Protein AF-0000000080410882 (afdb_homodimer)

pLDDT: mean 95.85, std 8.78, range [36.78, 98.88]

Radius of gyration: 18.45 Å; Cα contacts (8 Å, |Δi|>4): 289; chains: 2; bounding box: 38×56×40 Å

InterPro domains:
  IPR005560 Uncharacterized cysteine-rich protein YhjQ/Copper storage protein-like [PF03860] (5-107)
  IPR005560 Uncharacterized cysteine-rich protein YhjQ/Copper storage protein-like [PTHR37310] (8-108)
  IPR044543 Uncharacterized cysteine-rich protein YhjQ-like [cd08026] (5-103)

Structure (mmCIF, N/CA/C/O backbone):
data_AF-0000000080410882-model_v1
#
loop_
_entity.id
_entity.type
_entity.pdbx_description
1 polymer Ferredoxin
#
loop_
_atom_site.group_PDB
_atom_site.id
_atom_site.type_symbol
_atom_site.label_atom_id
_atom_site.label_alt_id
_atom_site.label_comp_id
_atom_site.label_asym_id
_atom_site.label_entity_id
_atom_site.label_seq_id
_atom_site.pdbx_PDB_ins_code
_atom_site.Cartn_x
_atom_site.Cartn_y
_atom_site.Cartn_z
_atom_site.occupancy
_atom_site.B_iso_or_equiv
_atom_site.auth_seq_id
_atom_site.auth_comp_id
_atom_site.auth_asym_id
_atom_site.auth_atom_id
_atom_site.pdbx_PDB_model_num
ATOM 1 N N . MET A 1 1 ? -15.07 -18.375 -1.276 1 37.44 1 MET A N 1
ATOM 2 C CA . MET A 1 1 ? -16.078 -17.484 -0.709 1 37.44 1 MET A CA 1
ATOM 3 C C . MET A 1 1 ? -15.594 -16.047 -0.692 1 37.44 1 MET A C 1
ATOM 5 O O . MET A 1 1 ? -14.422 -15.781 -0.419 1 37.44 1 MET A O 1
ATOM 9 N N . HIS A 1 2 ? -16.078 -14.992 -1.508 1 51.16 2 HIS A N 1
ATOM 10 C CA . HIS A 1 2 ? -15.93 -13.57 -1.805 1 51.16 2 HIS A CA 1
ATOM 11 C C . HIS A 1 2 ? -15.883 -12.742 -0.526 1 51.16 2 HIS A C 1
ATOM 13 O O . HIS A 1 2 ? -16.844 -12.727 0.241 1 51.16 2 HIS A O 1
ATOM 19 N N . ARG A 1 3 ? -14.883 -13.008 0.275 1 58.03 3 ARG A N 1
ATOM 20 C CA . ARG A 1 3 ? -14.922 -12.297 1.547 1 58.03 3 ARG A CA 1
ATOM 21 C C . ARG A 1 3 ? -15.586 -10.93 1.388 1 58.03 3 ARG A C 1
ATOM 23 O O . ARG A 1 3 ? -15.305 -10.211 0.431 1 58.03 3 ARG A O 1
ATOM 30 N N . ILE A 1 4 ? -16.891 -10.891 1.703 1 71.19 4 ILE A N 1
ATOM 31 C CA . ILE A 1 4 ? -17.75 -9.727 1.526 1 71.19 4 ILE A CA 1
ATOM 32 C C . ILE A 1 4 ? -17.219 -8.562 2.355 1 71.19 4 ILE A C 1
ATOM 34 O O . ILE A 1 4 ? -17.25 -8.602 3.588 1 71.19 4 ILE A O 1
ATOM 38 N N . TYR A 1 5 ? -16.359 -7.816 1.783 1 87.19 5 TYR A N 1
ATOM 39 C CA . TYR A 1 5 ? -15.773 -6.652 2.432 1 87.19 5 TYR A CA 1
ATOM 40 C C . TYR A 1 5 ? -16.688 -5.438 2.295 1 87.19 5 TYR A C 1
ATOM 42 O O . TYR A 1 5 ? -16.203 -4.301 2.219 1 87.19 5 TYR A O 1
ATOM 50 N N . ALA A 1 6 ? -17.922 -5.707 2.264 1 89.81 6 ALA A N 1
ATOM 51 C CA . ALA A 1 6 ? -18.797 -4.582 1.93 1 89.81 6 ALA A CA 1
ATOM 52 C C . ALA A 1 6 ? -18.656 -3.463 2.959 1 89.81 6 ALA A C 1
ATOM 54 O O . ALA A 1 6 ? -18.469 -2.299 2.6 1 89.81 6 ALA A O 1
ATOM 55 N N . ASN A 1 7 ? -18.75 -3.775 4.223 1 93.88 7 ASN A N 1
ATOM 56 C CA . ASN A 1 7 ? -18.641 -2.77 5.273 1 93.88 7 ASN A CA 1
ATOM 57 C C . ASN A 1 7 ? -17.234 -2.16 5.328 1 93.88 7 ASN A C 1
ATOM 59 O O . ASN A 1 7 ? -17.094 -0.954 5.535 1 93.88 7 ASN A O 1
ATOM 63 N N . GLU A 1 8 ? -16.266 -3.004 5.18 1 96.38 8 GLU A N 1
ATOM 64 C CA . GLU A 1 8 ? -14.891 -2.525 5.191 1 96.38 8 GLU A CA 1
ATOM 65 C C . GLU A 1 8 ? -14.617 -1.582 4.023 1 96.38 8 GLU A C 1
ATOM 67 O O . GLU A 1 8 ? -13.977 -0.545 4.191 1 96.38 8 GLU A O 1
ATOM 72 N N . LEU A 1 9 ? -15.18 -1.98 2.871 1 97.25 9 LEU A N 1
ATOM 73 C CA . LEU A 1 9 ? -14.984 -1.152 1.685 1 97.25 9 LEU A CA 1
ATOM 74 C C . LEU A 1 9 ? -15.672 0.2 1.851 1 97.25 9 LEU A C 1
ATOM 76 O O . LEU A 1 9 ? -15.141 1.227 1.417 1 97.25 9 LEU A O 1
ATOM 80 N N . GLU A 1 10 ? -16.781 0.239 2.432 1 97.19 10 GLU A N 1
ATOM 81 C CA . GLU A 1 10 ? -17.469 1.497 2.695 1 97.19 10 GLU A CA 1
ATOM 82 C C . GLU A 1 10 ? -16.672 2.377 3.652 1 97.19 10 GLU A C 1
ATOM 84 O O . GLU A 1 10 ? -16.562 3.588 3.447 1 97.19 10 GLU A O 1
ATOM 89 N N . THR A 1 11 ? -16.141 1.774 4.676 1 98.25 11 THR A N 1
ATOM 90 C CA . THR A 1 11 ? -15.312 2.504 5.637 1 98.25 11 THR A CA 1
ATOM 91 C C . THR A 1 11 ? -14.086 3.104 4.961 1 98.25 11 THR A C 1
ATOM 93 O O . THR A 1 11 ? -13.734 4.262 5.207 1 98.25 11 THR A O 1
ATOM 96 N N . LEU A 1 12 ? -13.484 2.307 4.113 1 98.5 12 LEU A N 1
ATOM 97 C CA . LEU A 1 12 ? -12.328 2.789 3.371 1 98.5 12 LEU A CA 1
ATOM 98 C C . LEU A 1 12 ? -12.719 3.934 2.439 1 98.5 12 LEU A C 1
ATOM 100 O O . LEU A 1 12 ? -11.992 4.93 2.34 1 98.5 12 LEU A O 1
ATOM 104 N N . ARG A 1 13 ? -13.805 3.797 1.813 1 98 13 ARG A N 1
ATOM 105 C CA . ARG A 1 13 ? -14.273 4.844 0.913 1 98 13 ARG A CA 1
ATOM 106 C C . ARG A 1 13 ? -14.539 6.141 1.671 1 98 13 ARG A C 1
ATOM 108 O O . ARG A 1 13 ? -14.156 7.219 1.217 1 98 13 ARG A O 1
ATOM 115 N N . ASP A 1 14 ? -15.164 6.02 2.742 1 98.5 14 ASP A N 1
ATOM 116 C CA . ASP A 1 14 ? -15.422 7.184 3.582 1 98.5 14 ASP A CA 1
ATOM 117 C C . ASP A 1 14 ? -14.117 7.852 4.008 1 98.5 14 ASP A C 1
ATOM 119 O O . ASP A 1 14 ? -14.016 9.086 4.012 1 98.5 14 ASP A O 1
ATOM 123 N N . CYS A 1 15 ? -13.188 7.09 4.359 1 98.75 15 CYS A N 1
ATOM 124 C CA . CYS A 1 15 ? -11.898 7.617 4.797 1 98.75 15 CYS A CA 1
ATOM 125 C C . CYS A 1 15 ? -11.195 8.336 3.658 1 98.75 15 CYS A C 1
ATOM 127 O O . CYS A 1 15 ? -10.664 9.438 3.848 1 98.75 15 CYS A O 1
ATOM 129 N N . VAL A 1 16 ? -11.203 7.758 2.479 1 98.88 16 VAL A N 1
ATOM 130 C CA . VAL A 1 16 ? -10.602 8.391 1.311 1 98.88 16 VAL A CA 1
ATOM 131 C C . VAL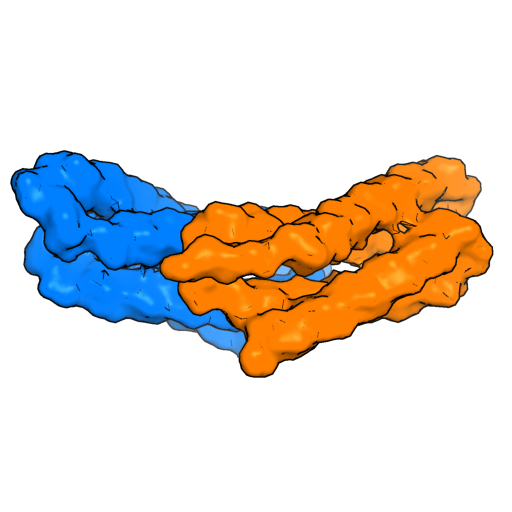 A 1 16 ? -11.273 9.734 1.046 1 98.88 16 VAL A C 1
ATOM 133 O O . VAL A 1 16 ? -10.594 10.758 0.9 1 98.88 16 VAL A O 1
ATOM 136 N N . GLU A 1 17 ? -12.562 9.727 1.038 1 98.75 17 GLU A N 1
ATOM 137 C CA . GLU A 1 17 ? -13.328 10.938 0.732 1 98.75 17 GLU A CA 1
ATOM 138 C C . GLU A 1 17 ? -13.086 12.023 1.777 1 98.75 17 GLU A C 1
ATOM 140 O O . GLU A 1 17 ? -12.875 13.188 1.434 1 98.75 17 GLU A O 1
ATOM 145 N N . THR A 1 18 ? -13.102 11.602 3.004 1 98.88 18 THR A N 1
ATOM 146 C CA . THR A 1 18 ? -12.945 12.555 4.094 1 98.88 18 THR A CA 1
ATOM 147 C C . THR A 1 18 ? -11.531 13.125 4.117 1 98.88 18 THR A C 1
ATOM 149 O O . THR A 1 18 ? -11.344 14.328 4.332 1 98.88 18 THR A O 1
ATOM 152 N N . CYS A 1 19 ? -10.555 12.328 3.916 1 98.88 19 CYS A N 1
ATOM 153 C CA . CYS A 1 19 ? -9.18 12.805 3.852 1 98.88 19 CYS A CA 1
ATOM 154 C C . CYS A 1 19 ? -8.992 13.773 2.688 1 98.88 19 CYS A C 1
ATOM 156 O O . CYS A 1 19 ? -8.328 14.797 2.83 1 98.88 19 CYS A O 1
ATOM 158 N N . ASN A 1 20 ? -9.547 13.445 1.586 1 98.75 20 ASN A N 1
ATOM 159 C CA . ASN A 1 20 ? -9.445 14.336 0.437 1 98.75 20 ASN A CA 1
ATOM 160 C C . ASN A 1 20 ? -10.133 15.672 0.699 1 98.75 20 ASN A C 1
ATOM 162 O O . ASN A 1 20 ? -9.617 16.734 0.33 1 98.75 20 ASN A O 1
ATOM 166 N N . TYR A 1 21 ? -11.266 15.586 1.275 1 98.75 21 TYR A N 1
ATOM 167 C CA . TYR A 1 21 ? -11.969 16.812 1.621 1 98.75 21 TYR A CA 1
ATOM 168 C C . TYR A 1 21 ? -11.156 17.656 2.6 1 98.75 21 TYR A C 1
ATOM 170 O O . TYR A 1 21 ? -11.031 18.859 2.434 1 98.75 21 TYR A O 1
ATOM 178 N N . CYS A 1 22 ? -10.625 17.031 3.588 1 98.75 22 CYS A N 1
ATOM 179 C CA . CYS A 1 22 ? -9.812 17.734 4.582 1 98.75 22 CYS A CA 1
ATOM 180 C C . CYS A 1 22 ? -8.586 18.359 3.938 1 98.75 22 CYS A C 1
ATOM 182 O O . CYS A 1 22 ? -8.266 19.516 4.203 1 98.75 22 CYS A O 1
ATOM 184 N N . LEU A 1 23 ? -7.957 17.578 3.092 1 98.69 23 LEU A N 1
ATOM 185 C CA . LEU A 1 23 ? -6.797 18.078 2.357 1 98.69 23 LEU A CA 1
ATOM 186 C C . LEU A 1 23 ? -7.137 19.359 1.604 1 98.69 23 LEU A C 1
ATOM 188 O O . LEU A 1 23 ? -6.488 20.391 1.804 1 98.69 23 LEU A O 1
ATOM 192 N N . GLU A 1 24 ? -8.148 19.312 0.891 1 98.5 24 GLU A N 1
ATOM 193 C CA . GLU A 1 24 ? -8.539 20.453 0.076 1 98.5 24 GLU A CA 1
ATOM 194 C C . GLU A 1 24 ? -8.945 21.641 0.948 1 98.5 24 GLU A C 1
ATOM 196 O O . GLU A 1 24 ? -8.594 22.781 0.655 1 98.5 24 GLU A O 1
ATOM 201 N N . SER A 1 25 ? -9.695 21.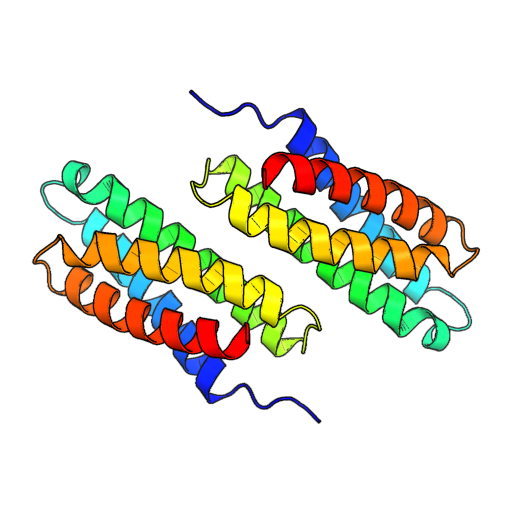344 1.962 1 98.56 25 SER A N 1
ATOM 202 C CA . SER A 1 25 ? -10.125 22.391 2.883 1 98.56 25 SER A CA 1
ATOM 203 C C . SER A 1 25 ? -8.93 23.078 3.539 1 98.56 25 SER A C 1
ATOM 205 O O . SER A 1 25 ? -8.922 24.297 3.725 1 98.56 25 SER A O 1
ATOM 207 N N . CYS A 1 26 ? -7.938 22.281 3.936 1 98.06 26 CYS A N 1
ATOM 208 C CA . CYS A 1 26 ? -6.727 22.844 4.531 1 98.06 26 CYS A CA 1
ATOM 209 C C . CYS A 1 26 ? -6.016 23.766 3.555 1 98.06 26 CYS A C 1
ATOM 211 O O . CYS A 1 26 ? -5.449 24.781 3.961 1 98.06 26 CYS A O 1
ATOM 213 N N . LEU A 1 27 ? -6.055 23.453 2.271 1 97.38 27 LEU A N 1
ATOM 214 C CA . LEU A 1 27 ? -5.414 24.266 1.247 1 97.38 27 LEU A CA 1
ATOM 215 C C . LEU A 1 27 ? -6.109 25.625 1.12 1 97.38 27 LEU A C 1
ATOM 217 O O . LEU A 1 27 ? -5.527 26.578 0.601 1 97.38 27 LEU A O 1
ATOM 221 N N . GLU A 1 28 ? -7.301 25.75 1.598 1 96.88 28 GLU A N 1
ATOM 222 C CA . GLU A 1 28 ? -8.094 26.969 1.475 1 96.88 28 GLU A CA 1
ATOM 223 C C . GLU A 1 28 ? -8.016 27.797 2.748 1 96.88 28 GLU A C 1
ATOM 225 O O . GLU A 1 28 ? -8.562 28.906 2.805 1 96.88 28 GLU A O 1
ATOM 230 N N . GLU A 1 29 ? -7.375 27.266 3.758 1 95.69 29 GLU A N 1
ATOM 231 C CA . GLU A 1 29 ? -7.262 27.984 5.02 1 95.69 29 GLU A CA 1
ATOM 232 C C . GLU A 1 29 ? -6.332 29.188 4.879 1 95.69 29 GLU A C 1
ATOM 234 O O . GLU A 1 29 ? -5.473 29.219 4 1 95.69 29 GLU A O 1
ATOM 239 N N . HIS A 1 30 ? -6.453 30.188 5.758 1 94.44 30 HIS A N 1
ATOM 240 C CA . HIS A 1 30 ? -5.668 31.406 5.719 1 94.44 30 HIS A CA 1
ATOM 241 C C . HIS A 1 30 ? -4.191 31.125 5.953 1 94.44 30 HIS A C 1
ATOM 243 O O . HIS A 1 30 ? -3.332 31.656 5.242 1 94.44 30 HIS A O 1
ATOM 249 N N . ASP A 1 31 ? -3.93 30.344 6.949 1 94.38 31 ASP A N 1
ATOM 250 C CA . ASP A 1 31 ? -2.549 29.969 7.242 1 94.38 31 ASP A CA 1
ATOM 251 C C . ASP A 1 31 ? -2.25 28.547 6.801 1 94.38 31 ASP A C 1
ATOM 253 O O . ASP A 1 31 ? -2.195 27.625 7.629 1 94.38 31 ASP A O 1
ATOM 257 N N . VAL A 1 32 ? -2.053 28.422 5.543 1 95.56 32 VAL A N 1
ATOM 258 C CA . VAL A 1 32 ? -1.824 27.109 4.945 1 95.56 32 VAL A CA 1
ATOM 259 C C . VAL A 1 32 ? -0.536 26.516 5.5 1 95.56 32 VAL A C 1
ATOM 261 O O . VAL A 1 32 ? -0.428 25.297 5.652 1 95.56 32 VAL A O 1
ATOM 264 N N . LYS A 1 33 ? 0.416 27.281 5.816 1 96.31 33 LYS A N 1
ATOM 265 C CA . LYS A 1 33 ? 1.7 26.797 6.316 1 96.31 33 LYS A CA 1
ATOM 266 C C . LYS A 1 33 ? 1.521 25.969 7.582 1 96.31 33 LYS A C 1
ATOM 268 O O . LYS A 1 33 ? 2.236 24.984 7.793 1 96.31 33 LYS A O 1
ATOM 273 N N . MET A 1 34 ? 0.582 26.312 8.391 1 95.56 34 MET A N 1
ATOM 274 C CA . MET A 1 34 ? 0.318 25.609 9.648 1 95.56 34 MET A CA 1
ATOM 275 C C . MET A 1 34 ? -0.332 24.25 9.383 1 95.56 34 MET A C 1
ATOM 277 O O . MET A 1 34 ? -0.39 23.406 10.273 1 95.56 34 MET A O 1
ATOM 281 N N . MET A 1 35 ? -0.819 24.125 8.078 1 96.94 35 MET A N 1
ATOM 282 C CA . MET A 1 35 ? -1.588 22.922 7.762 1 96.94 35 MET A CA 1
ATOM 283 C C . MET A 1 35 ? -0.75 21.938 6.953 1 96.94 35 MET A C 1
ATOM 285 O O . MET A 1 35 ? -1.24 20.875 6.555 1 96.94 35 MET A O 1
ATOM 289 N N . VAL A 1 36 ? 0.433 22.125 6.734 1 97.19 36 VAL A N 1
ATOM 290 C CA . VAL A 1 36 ? 1.273 21.375 5.812 1 97.19 36 VAL A CA 1
ATOM 291 C C . VAL A 1 36 ? 1.319 19.906 6.238 1 97.19 36 VAL A C 1
ATOM 293 O O . VAL A 1 36 ? 1.146 19 5.414 1 97.19 36 VAL A O 1
ATOM 296 N N . ASP A 1 37 ? 1.521 19.625 7.5 1 97.56 37 ASP A N 1
ATOM 297 C CA . ASP A 1 37 ? 1.593 18.25 7.965 1 97.56 37 ASP A CA 1
ATOM 298 C C . ASP A 1 37 ? 0.247 17.547 7.809 1 97.56 37 ASP A C 1
ATOM 300 O O . ASP A 1 37 ? 0.193 16.359 7.453 1 97.56 37 ASP A O 1
ATOM 304 N N . CYS A 1 38 ? -0.773 18.297 8.125 1 98.19 38 CYS A N 1
ATOM 305 C CA . CYS A 1 38 ? -2.113 17.75 7.941 1 98.19 38 CYS A CA 1
ATOM 306 C C . CYS A 1 38 ? -2.363 17.391 6.48 1 98.19 38 CYS A C 1
ATOM 308 O O . CYS A 1 38 ? -2.848 16.297 6.18 1 98.19 38 CYS A O 1
ATOM 310 N N . ILE A 1 39 ? -2.041 18.234 5.574 1 98.12 39 ILE A N 1
ATOM 311 C CA . ILE A 1 39 ? -2.215 18.031 4.141 1 98.12 39 ILE A CA 1
ATOM 312 C C . ILE A 1 39 ? -1.427 16.812 3.688 1 98.12 39 ILE A C 1
ATOM 314 O O . ILE A 1 39 ? -1.954 15.953 2.973 1 98.12 39 ILE A O 1
ATOM 318 N N . ARG A 1 40 ? -0.178 16.703 4.109 1 97.81 40 ARG A N 1
ATOM 319 C CA . ARG A 1 40 ? 0.669 15.57 3.756 1 97.81 40 ARG A CA 1
ATOM 320 C C . ARG A 1 40 ? 0.061 14.258 4.238 1 97.81 40 ARG A C 1
ATOM 322 O O . ARG A 1 40 ? 0.005 13.281 3.492 1 97.81 40 ARG A O 1
ATOM 329 N N . LEU A 1 41 ? -0.383 14.242 5.453 1 98.62 41 LEU A N 1
ATOM 330 C CA . LEU A 1 41 ? -0.91 13.016 6.043 1 98.62 41 LEU A CA 1
ATOM 331 C C . LEU A 1 41 ? -2.25 12.648 5.414 1 98.62 41 LEU A C 1
ATOM 333 O O . LEU A 1 41 ? -2.551 11.461 5.238 1 98.62 41 LEU A O 1
ATOM 337 N N . ASP A 1 42 ? -3.072 13.633 5.09 1 98.81 42 ASP A N 1
ATOM 338 C CA . ASP A 1 42 ? -4.316 13.359 4.375 1 98.81 42 ASP A CA 1
ATOM 339 C C . ASP A 1 42 ? -4.047 12.656 3.047 1 98.81 42 ASP A C 1
ATOM 341 O O . ASP A 1 42 ? -4.75 11.711 2.684 1 98.81 42 ASP A O 1
ATOM 345 N N . ARG A 1 43 ? -3.066 13.133 2.383 1 98.44 43 ARG A N 1
ATOM 346 C CA . ARG A 1 43 ? -2.705 12.539 1.098 1 98.44 43 ARG A CA 1
ATOM 347 C C . ARG A 1 43 ? -2.266 11.086 1.27 1 98.44 43 ARG A C 1
ATOM 349 O O . ARG A 1 43 ? -2.707 10.211 0.526 1 98.44 43 ARG A O 1
ATOM 356 N N . GLU A 1 44 ? -1.363 10.867 2.203 1 98.62 44 GLU A N 1
ATOM 357 C CA . GLU A 1 44 ? -0.878 9.516 2.461 1 98.62 44 GLU A CA 1
ATOM 358 C C . GLU A 1 44 ? -2.021 8.586 2.855 1 98.62 44 GLU A C 1
ATOM 360 O O . GLU A 1 44 ? -2.084 7.441 2.396 1 98.62 44 GLU A O 1
ATOM 365 N N . CYS A 1 45 ? -2.854 9.07 3.682 1 98.81 45 CYS A N 1
ATOM 366 C CA . CYS A 1 45 ? -3.949 8.25 4.195 1 98.81 45 CYS A CA 1
ATOM 367 C C . CYS A 1 45 ? -4.93 7.895 3.084 1 98.81 45 CYS A C 1
ATOM 369 O O . CYS A 1 45 ? -5.316 6.734 2.941 1 98.81 45 CYS A O 1
ATOM 371 N N . ALA A 1 46 ? -5.305 8.891 2.285 1 98.81 46 ALA A N 1
ATOM 372 C CA . ALA A 1 46 ? -6.195 8.617 1.159 1 98.81 46 ALA A CA 1
ATOM 373 C C . ALA A 1 46 ? -5.582 7.59 0.214 1 98.81 46 ALA A C 1
ATOM 375 O O . ALA A 1 46 ? -6.273 6.68 -0.254 1 98.81 46 ALA A O 1
ATOM 376 N N . ALA A 1 47 ? -4.289 7.734 -0.041 1 98.56 47 ALA A N 1
ATOM 377 C CA . ALA A 1 47 ? -3.602 6.852 -0.981 1 98.56 47 ALA A CA 1
ATOM 378 C C . ALA A 1 47 ? -3.586 5.414 -0.473 1 98.56 47 ALA A C 1
ATOM 380 O O . ALA A 1 47 ? -3.939 4.484 -1.204 1 98.56 47 ALA A O 1
ATOM 381 N N . ILE A 1 48 ? -3.221 5.172 0.769 1 98.81 48 ILE A N 1
ATOM 382 C CA . ILE A 1 48 ? -3.096 3.811 1.276 1 98.81 48 ILE A CA 1
ATOM 383 C C . ILE A 1 48 ? -4.48 3.193 1.443 1 98.81 48 ILE A C 1
ATOM 385 O O . ILE A 1 48 ? -4.664 1.992 1.226 1 98.81 48 ILE A O 1
ATOM 389 N N . CYS A 1 49 ? -5.465 3.951 1.851 1 98.81 49 CYS A N 1
ATOM 390 C CA . CYS A 1 49 ? -6.824 3.438 1.958 1 98.81 49 CYS A CA 1
ATOM 391 C C . CYS A 1 49 ? -7.355 3.008 0.595 1 98.81 49 CYS A C 1
ATOM 393 O O . CYS A 1 49 ? -7.996 1.962 0.474 1 98.81 49 CYS A O 1
ATOM 395 N N . SER A 1 50 ? -7.109 3.816 -0.404 1 98.75 50 SER A N 1
ATOM 396 C CA . SER A 1 50 ? -7.516 3.455 -1.759 1 98.75 50 SER A CA 1
ATOM 397 C C . SER A 1 50 ? -6.82 2.18 -2.223 1 98.75 50 SER A C 1
ATOM 399 O O . SER A 1 50 ? -7.445 1.31 -2.828 1 98.75 50 SER A O 1
ATOM 401 N N . PHE A 1 51 ? -5.586 2.088 -1.949 1 98.56 51 PHE A N 1
ATOM 402 C CA . PHE A 1 51 ? -4.812 0.92 -2.352 1 98.56 51 PHE A CA 1
ATOM 403 C C . PHE A 1 51 ? -5.332 -0.336 -1.664 1 98.56 51 PHE A C 1
ATOM 405 O O . PHE A 1 51 ? -5.492 -1.379 -2.303 1 98.56 51 PHE A O 1
ATOM 412 N N . LEU A 1 52 ? -5.609 -0.269 -0.408 1 98.38 52 LEU A N 1
ATOM 413 C CA . LEU A 1 52 ? -6.148 -1.397 0.342 1 98.38 52 LEU A CA 1
ATOM 414 C C . LEU A 1 52 ? -7.516 -1.809 -0.203 1 98.38 52 LEU A C 1
ATOM 416 O O . LEU A 1 52 ? -7.789 -3 -0.361 1 98.38 52 LEU A O 1
ATOM 420 N N . ALA A 1 53 ? -8.344 -0.854 -0.477 1 98.06 53 ALA A N 1
ATOM 421 C CA . ALA A 1 53 ? -9.656 -1.141 -1.047 1 98.06 53 ALA A CA 1
ATOM 422 C C . ALA A 1 53 ? -9.531 -1.929 -2.348 1 98.06 53 ALA A C 1
ATOM 424 O O . ALA A 1 53 ? -10.258 -2.906 -2.561 1 98.06 53 ALA A O 1
ATOM 425 N N . GLU A 1 54 ? -8.617 -1.493 -3.184 1 96.94 54 GLU A N 1
ATOM 426 C CA . GLU A 1 54 ? -8.398 -2.201 -4.441 1 96.94 54 GLU A CA 1
ATOM 427 C C . GLU A 1 54 ? -7.961 -3.643 -4.191 1 96.94 54 GLU A C 1
ATOM 429 O O . GLU A 1 54 ? -8.445 -4.566 -4.848 1 96.94 54 GLU A O 1
ATOM 434 N N . ALA A 1 55 ? -7.039 -3.785 -3.312 1 97.12 55 ALA A N 1
ATOM 435 C CA . ALA A 1 55 ? -6.574 -5.129 -2.979 1 97.12 55 ALA A CA 1
ATOM 436 C C . ALA A 1 55 ? -7.73 -6.004 -2.502 1 97.12 55 ALA A C 1
ATOM 438 O O . ALA A 1 55 ? -7.805 -7.188 -2.846 1 97.12 55 ALA A O 1
ATOM 439 N N . MET A 1 56 ? -8.617 -5.465 -1.738 1 95.81 56 MET A N 1
ATOM 440 C CA . MET A 1 56 ? -9.766 -6.203 -1.207 1 95.81 56 MET A CA 1
ATOM 441 C C . MET A 1 56 ? -10.703 -6.629 -2.328 1 95.81 56 MET A C 1
ATOM 443 O O . MET A 1 56 ? -11.242 -7.734 -2.305 1 95.81 56 MET A O 1
ATOM 447 N N . THR A 1 57 ? -10.883 -5.758 -3.279 1 94.81 57 THR A N 1
ATOM 448 C CA . THR A 1 57 ? -11.789 -6.07 -4.383 1 94.81 57 THR A CA 1
ATOM 449 C C . THR A 1 57 ? -11.227 -7.211 -5.23 1 94.81 57 THR A C 1
ATOM 451 O O . THR A 1 57 ? -11.984 -7.926 -5.895 1 94.81 57 THR A O 1
ATOM 454 N N . ARG A 1 58 ? -9.922 -7.395 -5.168 1 91.94 58 ARG A N 1
ATOM 455 C CA . ARG A 1 58 ? -9.281 -8.477 -5.906 1 91.94 58 ARG A CA 1
ATOM 456 C C . ARG A 1 58 ? -9.117 -9.711 -5.031 1 91.94 58 ARG A C 1
ATOM 458 O O . ARG A 1 58 ? -8.484 -10.688 -5.441 1 91.94 58 ARG A O 1
ATOM 465 N N . ASP A 1 59 ? -9.602 -9.562 -3.818 1 92.75 59 ASP A N 1
ATOM 466 C CA . ASP A 1 59 ? -9.461 -10.641 -2.848 1 92.75 59 ASP A CA 1
ATOM 467 C C . ASP A 1 59 ? -7.992 -11.016 -2.652 1 92.75 59 ASP A C 1
ATOM 469 O O . ASP A 1 59 ? -7.637 -12.195 -2.693 1 92.75 59 ASP A O 1
ATOM 473 N N . SER A 1 60 ? -7.23 -10.055 -2.555 1 95.62 60 SER A N 1
ATOM 474 C CA . SER A 1 60 ? -5.793 -10.25 -2.375 1 95.62 60 SER A CA 1
ATOM 475 C C . SER A 1 60 ? -5.504 -11.078 -1.128 1 95.62 60 SER A C 1
ATOM 477 O O . SER A 1 60 ? -6.141 -10.891 -0.089 1 95.62 60 SER A O 1
ATOM 479 N N . ALA A 1 61 ? -4.457 -11.914 -1.198 1 94.94 61 ALA A N 1
ATOM 480 C CA . ALA A 1 61 ? -4.012 -12.703 -0.05 1 94.94 61 ALA A CA 1
ATOM 481 C C . ALA A 1 61 ? -3.244 -11.828 0.943 1 94.94 61 ALA A C 1
ATOM 483 O O . ALA A 1 61 ? -2.943 -12.266 2.057 1 94.94 61 ALA A O 1
ATOM 484 N N . PHE A 1 62 ? -3.006 -10.594 0.594 1 97.25 62 PHE A N 1
ATOM 485 C CA . PHE A 1 62 ? -2.105 -9.766 1.39 1 97.25 62 PHE A CA 1
ATOM 486 C C . PHE A 1 62 ? -2.869 -8.633 2.066 1 97.25 62 PHE A C 1
ATOM 488 O O . PHE A 1 62 ? -2.273 -7.641 2.482 1 97.25 62 PHE A O 1
ATOM 495 N N . VAL A 1 63 ? -4.188 -8.758 2.111 1 97 63 VAL A N 1
ATOM 496 C CA . VAL A 1 63 ? -5.023 -7.762 2.771 1 97 63 VAL A CA 1
ATOM 497 C C . VAL A 1 63 ? -4.531 -7.531 4.199 1 97 63 VAL A C 1
ATOM 499 O O . VAL A 1 63 ? -4.387 -6.391 4.637 1 97 63 VAL A O 1
ATOM 502 N N . PRO A 1 64 ? -4.102 -8.508 4.957 1 97.56 64 PRO A N 1
ATOM 503 C CA . PRO A 1 64 ? -3.65 -8.25 6.324 1 97.56 64 PRO A CA 1
ATOM 504 C C . PRO A 1 64 ? -2.389 -7.387 6.379 1 97.56 64 PRO A C 1
ATOM 506 O O . PRO A 1 64 ? -2.295 -6.473 7.199 1 97.56 64 PRO A O 1
ATOM 509 N N . GLU A 1 65 ? -1.45 -7.688 5.531 1 97.56 65 GLU A N 1
ATOM 510 C CA . GLU A 1 65 ? -0.211 -6.914 5.488 1 97.56 65 GLU A CA 1
ATOM 511 C C . GLU A 1 65 ? -0.479 -5.461 5.113 1 97.56 65 GLU A C 1
ATOM 513 O O . GLU A 1 65 ? 0.081 -4.547 5.723 1 97.56 65 GLU A O 1
ATOM 518 N N . LEU A 1 66 ? -1.32 -5.34 4.148 1 98.44 66 LEU A N 1
ATOM 519 C CA . LEU A 1 66 ? -1.664 -3.994 3.703 1 98.44 66 LEU A CA 1
ATOM 520 C C . LEU A 1 66 ? -2.471 -3.258 4.766 1 98.44 66 LEU A C 1
ATOM 522 O O . LEU A 1 66 ? -2.295 -2.053 4.961 1 98.44 66 LEU A O 1
ATOM 526 N N . ALA A 1 67 ? -3.369 -3.99 5.418 1 98.5 67 ALA A N 1
ATOM 527 C CA . ALA A 1 67 ? -4.188 -3.402 6.473 1 98.5 67 ALA A CA 1
ATOM 528 C C . ALA A 1 67 ? -3.324 -2.934 7.641 1 98.5 67 ALA A C 1
ATOM 530 O O . ALA A 1 67 ? -3.623 -1.919 8.273 1 98.5 6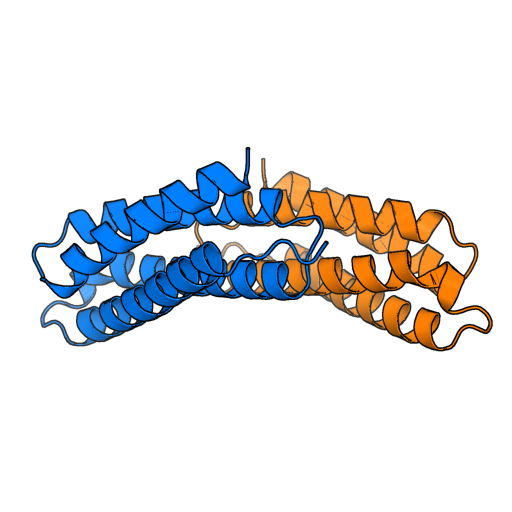7 ALA A O 1
ATOM 531 N N . ARG A 1 68 ? -2.287 -3.609 7.863 1 98.56 68 ARG A N 1
ATOM 532 C CA . ARG A 1 68 ? -1.369 -3.199 8.922 1 98.56 68 ARG A CA 1
ATOM 533 C C . ARG A 1 68 ? -0.728 -1.854 8.594 1 98.56 68 ARG A C 1
ATOM 535 O O . ARG A 1 68 ? -0.663 -0.968 9.453 1 98.56 68 ARG A O 1
ATOM 542 N N . ALA A 1 69 ? -0.233 -1.755 7.434 1 98.44 69 ALA A N 1
ATOM 543 C CA . ALA A 1 69 ? 0.341 -0.482 7.004 1 98.44 69 ALA A CA 1
ATOM 544 C C . ALA A 1 69 ? -0.71 0.625 7.012 1 98.44 69 ALA A C 1
ATOM 546 O O . ALA A 1 69 ? -0.434 1.748 7.438 1 98.44 69 ALA A O 1
ATOM 547 N N . CYS A 1 70 ? -1.887 0.297 6.57 1 98.69 70 CYS A N 1
ATOM 548 C CA . CYS A 1 70 ? -2.98 1.259 6.5 1 98.69 70 CYS A CA 1
ATOM 549 C C . CYS A 1 70 ? -3.354 1.766 7.887 1 98.69 70 CYS A C 1
ATOM 551 O O . CYS A 1 70 ? -3.6 2.959 8.07 1 98.69 70 CYS A O 1
ATOM 553 N N . ALA A 1 71 ? -3.389 0.88 8.852 1 98.81 71 ALA A N 1
ATOM 554 C CA . ALA A 1 71 ? -3.717 1.262 10.219 1 98.81 71 ALA A CA 1
ATOM 555 C C . ALA A 1 71 ? -2.734 2.301 10.75 1 98.81 71 ALA A C 1
ATOM 557 O O . ALA A 1 71 ? -3.141 3.287 11.375 1 98.81 71 ALA A O 1
ATOM 558 N N . VAL A 1 72 ? -1.507 2.109 10.477 1 98.81 72 VAL A N 1
ATOM 559 C CA . VAL A 1 72 ? -0.47 3.018 10.953 1 98.81 72 VAL A CA 1
ATOM 560 C C . VAL A 1 72 ? -0.689 4.41 10.359 1 98.81 72 VAL A C 1
ATOM 562 O O . VAL A 1 72 ? -0.632 5.41 11.078 1 98.81 72 VAL A O 1
ATOM 565 N N . VAL A 1 73 ? -0.956 4.441 9.109 1 98.81 73 VAL A N 1
ATOM 566 C CA . VAL A 1 73 ? -1.124 5.719 8.422 1 98.81 73 VAL A CA 1
ATOM 567 C C . VAL A 1 73 ? -2.381 6.418 8.93 1 98.81 73 VAL A C 1
ATOM 569 O O . VAL A 1 73 ? -2.369 7.629 9.18 1 98.81 73 VAL A O 1
ATOM 572 N N . CYS A 1 74 ? -3.445 5.648 9.07 1 98.88 74 CYS A N 1
ATOM 573 C CA . CYS A 1 74 ? -4.699 6.211 9.555 1 98.88 74 CYS A CA 1
ATOM 574 C C . CYS A 1 74 ? -4.531 6.801 10.945 1 98.88 74 CYS A C 1
ATOM 576 O O . CYS A 1 74 ? -5.066 7.871 11.242 1 98.88 74 CYS A O 1
ATOM 578 N N . LYS A 1 75 ? -3.842 6.133 11.773 1 98.88 75 LYS A N 1
ATOM 579 C CA . LYS A 1 75 ? -3.609 6.625 13.125 1 98.88 75 LYS A CA 1
ATOM 580 C C . LYS A 1 75 ? -2.795 7.914 13.109 1 98.88 75 LYS A C 1
ATOM 582 O O . LYS A 1 75 ? -3.1 8.852 13.852 1 98.88 75 LYS A O 1
ATOM 587 N N . ALA A 1 76 ? -1.819 7.91 12.289 1 98.81 76 ALA A N 1
ATOM 588 C CA . ALA A 1 76 ? -1.001 9.117 12.172 1 98.81 76 ALA A CA 1
ATOM 589 C C . ALA A 1 76 ? -1.831 10.297 11.68 1 98.81 76 ALA A C 1
ATOM 591 O O . ALA A 1 76 ? -1.701 11.414 12.195 1 98.81 76 ALA A O 1
ATOM 592 N N . CYS A 1 77 ? -2.623 10.062 10.742 1 98.81 77 CYS A N 1
ATOM 593 C CA . CYS A 1 77 ? -3.475 11.109 10.188 1 98.81 77 CYS A CA 1
ATOM 594 C C . CYS A 1 77 ? -4.469 11.617 11.227 1 98.81 77 CYS A C 1
ATOM 596 O O . CYS A 1 77 ? -4.656 12.828 11.367 1 98.81 77 CYS A O 1
ATOM 598 N N . ALA A 1 78 ? -5.102 10.656 11.914 1 98.88 78 ALA A N 1
ATOM 599 C CA . ALA A 1 78 ? -6.043 11.031 12.969 1 98.88 78 ALA A CA 1
ATOM 600 C C . ALA A 1 78 ? -5.375 11.922 14.008 1 98.88 78 ALA A C 1
ATOM 602 O O . ALA A 1 78 ? -5.922 12.953 14.398 1 98.88 78 ALA A O 1
ATOM 603 N N . GLN A 1 79 ? -4.234 11.508 14.422 1 98.81 79 GLN A N 1
ATOM 604 C CA . GLN A 1 79 ? -3.496 12.234 15.453 1 98.81 79 GLN A CA 1
ATOM 605 C C . GLN A 1 79 ? -3.178 13.656 15 1 98.81 79 GLN A C 1
ATOM 607 O O . GLN A 1 79 ? -3.311 14.602 15.781 1 98.81 79 GLN A O 1
ATOM 612 N N . GLU A 1 80 ? -2.758 13.805 13.797 1 98.75 80 GLU A N 1
ATOM 613 C CA . GLU A 1 80 ? -2.436 15.133 13.281 1 98.75 80 GLU A CA 1
ATOM 614 C C . GLU A 1 80 ? -3.688 15.992 13.156 1 98.75 80 GLU A C 1
ATOM 616 O O . GLU A 1 80 ? -3.697 17.156 13.586 1 98.75 80 GLU A O 1
ATOM 621 N N . CYS A 1 81 ? -4.703 15.461 12.602 1 98.62 81 CYS A N 1
ATOM 622 C CA . CYS A 1 81 ? -5.934 16.203 12.359 1 98.62 81 CYS A CA 1
ATOM 623 C C . CYS A 1 81 ? -6.57 16.656 13.672 1 98.62 81 CYS A C 1
ATOM 625 O O . CYS A 1 81 ? -7.16 17.734 13.734 1 98.62 81 CYS A O 1
ATOM 627 N N . GLU A 1 82 ? -6.465 15.828 14.664 1 98.25 82 GLU A N 1
ATOM 628 C CA . GLU A 1 82 ? -7.074 16.125 15.961 1 98.25 82 GLU A CA 1
ATOM 629 C C . GLU A 1 82 ? -6.477 17.391 16.578 1 98.25 82 GLU A C 1
ATOM 631 O O . GLU A 1 82 ? -7.09 18.016 17.438 1 98.25 82 GLU A O 1
ATOM 636 N N . LYS A 1 83 ? -5.348 17.766 16.172 1 97.88 83 LYS A N 1
ATOM 637 C CA . LYS A 1 83 ? -4.66 18.938 16.719 1 97.88 83 LYS A CA 1
ATOM 638 C C . LYS A 1 83 ? -5.34 20.219 16.266 1 97.88 83 LYS A C 1
ATOM 640 O O . LYS A 1 83 ? -5.094 21.297 16.828 1 97.88 83 LYS A O 1
ATOM 645 N N . HIS A 1 84 ? -6.066 20.109 15.211 1 97.44 84 HIS A N 1
ATOM 646 C CA . HIS A 1 84 ? -6.676 21.297 14.633 1 97.44 84 HIS A CA 1
ATOM 647 C C . HIS A 1 84 ? -8.156 21.391 15 1 97.44 84 HIS A C 1
ATOM 649 O O . HIS A 1 84 ? -8.852 20.375 15.055 1 97.44 84 HIS A O 1
ATOM 655 N N . LYS A 1 85 ? -8.633 22.578 15.203 1 96 85 LYS A N 1
ATOM 656 C CA . LYS A 1 85 ? -9.992 22.797 15.68 1 96 85 LYS A CA 1
ATOM 657 C C . LYS A 1 85 ? -10.969 22.938 14.523 1 96 85 LYS A C 1
ATOM 659 O O . LYS A 1 85 ? -12.188 22.969 14.727 1 96 85 LYS A O 1
ATOM 664 N N . HIS A 1 86 ? -10.508 22.984 13.328 1 96.88 86 HIS A N 1
ATOM 665 C CA . HIS A 1 86 ? -11.391 23.094 12.172 1 96.88 86 HIS A CA 1
ATOM 666 C C . HIS A 1 86 ? -12.312 21.891 12.07 1 96.88 86 HIS A C 1
ATOM 668 O O . HIS A 1 86 ? -11.898 20.75 12.336 1 96.88 86 HIS A O 1
ATOM 674 N N . ALA A 1 87 ? -13.477 22.078 11.641 1 98 87 ALA A N 1
ATOM 675 C CA . ALA A 1 87 ? -14.469 21.016 11.523 1 98 87 ALA A CA 1
ATOM 676 C C . ALA A 1 87 ? -13.984 19.922 10.586 1 98 87 ALA A C 1
ATOM 678 O O . ALA A 1 87 ? -14.172 18.734 10.859 1 98 87 ALA A O 1
ATOM 679 N N . HIS A 1 88 ? -13.438 20.328 9.469 1 98.31 88 HIS A N 1
ATOM 680 C CA . HIS A 1 88 ? -12.984 19.328 8.508 1 98.31 88 HIS A CA 1
ATOM 681 C C . HIS A 1 88 ? -11.875 18.469 9.094 1 98.31 88 HIS A C 1
ATOM 683 O O . HIS A 1 88 ? -11.797 17.266 8.797 1 98.31 88 HIS A O 1
ATOM 689 N N . CYS A 1 89 ? -10.984 19.047 9.891 1 98.69 89 CYS A N 1
ATOM 690 C CA . CYS A 1 89 ? -9.938 18.266 10.539 1 98.69 89 CYS A CA 1
ATOM 691 C C . CYS A 1 89 ? -10.516 17.344 11.602 1 98.69 89 CYS A C 1
ATOM 693 O O . CYS A 1 89 ? -10.102 16.188 11.703 1 98.69 89 CYS A O 1
ATOM 695 N N . GLN A 1 90 ? -11.438 17.859 12.32 1 98.75 90 GLN A N 1
ATOM 696 C CA . GLN A 1 90 ? -12.047 17.047 13.375 1 98.75 90 GLN A CA 1
ATOM 697 C C . GLN A 1 90 ? -12.82 15.875 12.797 1 98.75 90 GLN A C 1
ATOM 699 O O . GLN A 1 90 ? -12.742 14.758 13.32 1 98.75 90 GLN A O 1
ATOM 704 N N . GLU A 1 91 ? -13.578 16.047 11.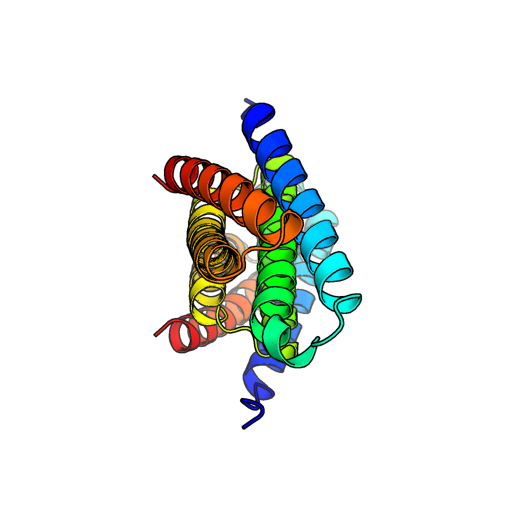789 1 98.75 91 GLU A N 1
ATOM 705 C CA . GLU A 1 91 ? -14.273 14.953 11.109 1 98.75 91 GLU A CA 1
ATOM 706 C C . GLU A 1 91 ? -13.289 13.93 10.555 1 98.75 91 GLU A C 1
ATOM 708 O O . GLU A 1 91 ? -13.516 12.719 10.664 1 98.75 91 GLU A O 1
ATOM 713 N N . CYS A 1 92 ? -12.281 14.445 9.984 1 98.81 92 CYS A N 1
ATOM 714 C CA . CYS A 1 92 ? -11.266 13.562 9.422 1 98.81 92 CYS A CA 1
ATOM 715 C C . CYS A 1 92 ? -10.633 12.703 10.5 1 98.81 92 CYS A C 1
ATOM 717 O O . CYS A 1 92 ? -10.43 11.5 10.312 1 98.81 92 CYS A O 1
ATOM 719 N N . ALA A 1 93 ? -10.289 13.312 11.586 1 98.88 93 ALA A N 1
ATOM 720 C CA . ALA A 1 93 ? -9.734 12.555 12.703 1 98.88 93 ALA A CA 1
ATOM 721 C C . ALA A 1 93 ? -10.664 11.422 13.117 1 98.88 93 ALA A C 1
ATOM 723 O O . ALA A 1 93 ? -10.219 10.281 13.289 1 98.88 93 ALA A O 1
ATOM 724 N N . ARG A 1 94 ? -11.883 11.703 13.258 1 98.75 94 ARG A N 1
ATOM 725 C CA . ARG A 1 94 ? -12.867 10.711 13.664 1 98.75 94 ARG A CA 1
ATOM 726 C C . ARG A 1 94 ? -12.922 9.547 12.68 1 98.75 94 ARG A C 1
ATOM 728 O O . ARG A 1 94 ? -12.852 8.383 13.086 1 98.75 94 ARG A O 1
ATOM 735 N N . VAL A 1 95 ? -13.055 9.859 11.445 1 98.81 95 VAL A N 1
ATOM 736 C CA . VAL A 1 95 ? -13.188 8.844 10.406 1 98.81 95 VAL A CA 1
ATOM 737 C C . VAL A 1 95 ? -11.914 8.008 10.328 1 98.81 95 VAL A C 1
ATOM 739 O O . VAL A 1 95 ? -11.969 6.789 10.125 1 98.81 95 VAL A O 1
ATOM 742 N N . CYS A 1 96 ? -10.797 8.648 10.508 1 98.88 96 CYS A N 1
ATOM 743 C CA . CYS A 1 96 ? -9.523 7.934 10.445 1 98.88 96 CYS A CA 1
ATOM 744 C C . CYS A 1 96 ? -9.383 6.977 11.625 1 98.88 96 CYS A C 1
ATOM 746 O O . CYS A 1 96 ? -8.805 5.895 11.492 1 98.88 96 CYS A O 1
ATOM 748 N N . VAL A 1 97 ? -9.844 7.367 12.758 1 98.88 97 VAL A N 1
ATOM 749 C CA . VAL A 1 97 ? -9.82 6.473 13.906 1 98.88 97 VAL A CA 1
ATOM 750 C C . VAL A 1 97 ? -10.664 5.234 13.617 1 98.88 97 VAL A C 1
ATOM 752 O O . VAL A 1 97 ? -10.242 4.109 13.906 1 98.88 97 VAL A O 1
ATOM 755 N N . GLU A 1 98 ? -11.789 5.457 13.086 1 98.62 98 GLU A N 1
ATOM 756 C CA . GLU A 1 98 ? -12.664 4.344 12.719 1 98.62 98 GLU A CA 1
ATOM 757 C C . GLU A 1 98 ? -11.992 3.428 11.703 1 98.62 98 GLU A C 1
ATOM 759 O O . GLU A 1 98 ? -12.062 2.203 11.82 1 98.62 98 GLU A O 1
ATOM 764 N N . CYS A 1 99 ? -11.461 4.012 10.758 1 98.75 99 CYS A N 1
ATOM 765 C CA . CYS A 1 99 ? -10.789 3.244 9.711 1 98.75 99 CYS A CA 1
ATOM 766 C C . CYS A 1 99 ? -9.609 2.463 10.281 1 98.75 99 CYS A C 1
ATOM 768 O O . CYS A 1 99 ? -9.406 1.3 9.93 1 98.75 99 CYS A O 1
ATOM 770 N N . ALA A 1 100 ? -8.844 3.113 11.109 1 98.81 100 ALA A N 1
ATOM 771 C CA . ALA A 1 100 ? -7.715 2.436 11.742 1 98.81 100 ALA A CA 1
ATOM 772 C C . ALA A 1 100 ? -8.18 1.208 12.523 1 98.81 100 ALA A C 1
ATOM 774 O O . ALA A 1 100 ? -7.547 0.15 12.453 1 98.81 100 ALA A O 1
ATOM 775 N N . SER A 1 101 ? -9.195 1.372 13.211 1 98.56 101 SER A N 1
ATOM 776 C CA . SER A 1 101 ? -9.75 0.27 13.992 1 98.56 101 SER A CA 1
ATOM 777 C C . SER A 1 101 ? -10.148 -0.897 13.094 1 98.56 101 SER A C 1
ATOM 779 O O . SER A 1 101 ? -9.852 -2.055 13.406 1 98.56 101 SER A O 1
ATOM 781 N N . MET A 1 102 ? -10.82 -0.623 12.047 1 98.19 102 MET A N 1
ATOM 782 C CA . MET A 1 102 ? -11.18 -1.645 11.07 1 98.19 102 MET A CA 1
ATOM 783 C C . MET A 1 102 ? -9.938 -2.33 10.508 1 98.19 102 MET A C 1
ATOM 785 O O . MET A 1 102 ? -9.898 -3.557 10.414 1 98.19 102 MET A O 1
ATOM 789 N N . CYS A 1 103 ? -8.922 -1.581 10.195 1 98.5 103 CYS A N 1
ATOM 790 C CA . CYS A 1 103 ? -7.695 -2.131 9.633 1 98.5 103 CYS A CA 1
ATOM 791 C C . CYS A 1 103 ? -6.992 -3.029 10.641 1 98.5 103 CYS A C 1
ATOM 793 O O . CYS A 1 103 ? -6.418 -4.055 10.273 1 98.5 103 CYS A O 1
ATOM 795 N N . ASP A 1 104 ? -7.027 -2.594 11.844 1 98.31 104 ASP A N 1
ATOM 796 C CA . ASP A 1 104 ? -6.43 -3.422 12.883 1 98.31 104 ASP A CA 1
ATOM 797 C C . ASP A 1 104 ? -7.098 -4.793 12.945 1 98.31 104 ASP A C 1
ATOM 799 O O . ASP A 1 104 ? -6.43 -5.805 13.164 1 98.31 104 ASP A O 1
ATOM 803 N N . ARG A 1 105 ? -8.375 -4.809 12.75 1 96.62 105 ARG A N 1
ATOM 804 C CA . ARG A 1 105 ? -9.109 -6.07 12.766 1 96.62 105 ARG A CA 1
ATOM 805 C C . ARG A 1 105 ? -8.742 -6.934 11.57 1 96.62 105 ARG A C 1
ATOM 807 O O . ARG A 1 105 ? -8.609 -8.156 11.688 1 96.62 105 ARG A O 1
ATOM 814 N N . LEU A 1 106 ? -8.562 -6.316 10.477 1 95.19 106 LEU A N 1
ATOM 815 C CA . LEU A 1 106 ? -8.219 -7.031 9.258 1 95.19 106 LEU A CA 1
ATOM 816 C C . LEU A 1 106 ? -6.797 -7.586 9.336 1 95.19 106 LEU A C 1
ATOM 818 O O . LEU A 1 106 ? -6.492 -8.617 8.734 1 95.19 106 LEU A O 1
ATOM 822 N N . ALA A 1 107 ? -5.957 -6.895 10.023 1 94.75 107 ALA A N 1
ATOM 823 C CA . ALA A 1 107 ? -4.551 -7.273 10.109 1 94.75 107 ALA A CA 1
ATOM 824 C C . ALA A 1 107 ? -4.352 -8.445 11.07 1 94.75 107 ALA A C 1
ATOM 826 O O . ALA A 1 107 ? -3.303 -9.086 11.062 1 94.75 107 ALA A O 1
ATOM 827 N N . ALA A 1 108 ? -5.301 -8.75 12.008 1 84.19 108 ALA A N 1
ATOM 828 C CA . ALA A 1 108 ? -5.211 -9.797 13.023 1 84.19 108 ALA A CA 1
ATOM 829 C C . ALA A 1 108 ? -5.465 -11.172 12.414 1 84.19 108 ALA A C 1
ATOM 831 O O . ALA A 1 108 ? -6.188 -11.297 11.422 1 84.19 108 ALA A O 1
ATOM 832 N N . MET B 1 1 ? 16.203 17.062 3.193 1 36.78 1 MET B N 1
ATOM 833 C CA . MET B 1 1 ? 17.172 16.234 2.492 1 36.78 1 MET B CA 1
ATOM 834 C C . MET B 1 1 ? 16.484 15.078 1.768 1 36.78 1 MET B C 1
ATOM 836 O O . MET B 1 1 ? 15.664 14.375 2.354 1 36.78 1 MET B O 1
ATOM 840 N N . HIS B 1 2 ? 16.141 15.023 0.368 1 50.78 2 HIS B N 1
ATOM 841 C CA . HIS B 1 2 ? 15.5 14.219 -0.665 1 50.78 2 HIS B CA 1
ATOM 842 C C . HIS B 1 2 ? 16 12.781 -0.63 1 50.78 2 HIS B C 1
ATOM 844 O O . HIS B 1 2 ? 17.203 12.531 -0.812 1 50.78 2 HIS B O 1
ATOM 850 N N . ARG B 1 3 ? 15.711 12.055 0.459 1 58.41 3 ARG B N 1
ATOM 851 C CA . ARG B 1 3 ? 16.297 10.719 0.515 1 58.41 3 ARG B CA 1
ATOM 852 C C . ARG B 1 3 ? 16.391 10.102 -0.878 1 58.41 3 ARG B C 1
ATOM 854 O O . ARG B 1 3 ? 15.438 10.188 -1.664 1 58.41 3 ARG B O 1
ATOM 861 N N . ILE B 1 4 ? 17.625 10.219 -1.487 1 70.56 4 ILE B N 1
ATOM 862 C CA . ILE B 1 4 ? 17.906 9.797 -2.854 1 70.56 4 ILE B CA 1
ATOM 863 C C . ILE B 1 4 ? 17.641 8.297 -3.002 1 70.56 4 ILE B C 1
ATOM 865 O O . ILE B 1 4 ? 18.359 7.473 -2.438 1 70.56 4 ILE B O 1
ATOM 869 N N . TYR B 1 5 ? 16.453 7.973 -3.305 1 87.25 5 TYR B N 1
ATOM 870 C CA . TYR B 1 5 ? 16.031 6.59 -3.506 1 87.25 5 TYR B CA 1
ATOM 871 C C . TYR B 1 5 ? 16.328 6.133 -4.926 1 87.25 5 TYR B C 1
ATOM 873 O O . TYR B 1 5 ? 15.602 5.309 -5.488 1 87.25 5 TYR B O 1
ATOM 881 N N . ALA B 1 6 ? 17.375 6.664 -5.441 1 89.75 6 ALA B N 1
ATOM 882 C CA . ALA B 1 6 ? 17.562 6.395 -6.863 1 89.75 6 ALA B CA 1
ATOM 883 C C . ALA B 1 6 ? 17.734 4.898 -7.117 1 89.75 6 ALA B C 1
ATOM 885 O O . ALA B 1 6 ? 17.062 4.332 -7.988 1 89.75 6 ALA B O 1
ATOM 886 N N . ASN B 1 7 ? 18.578 4.234 -6.383 1 93.69 7 ASN B N 1
ATOM 887 C CA . ASN B 1 7 ? 18.812 2.807 -6.562 1 93.69 7 ASN B CA 1
ATOM 888 C C . ASN B 1 7 ? 17.578 1.986 -6.184 1 93.69 7 ASN B C 1
ATOM 890 O O . ASN B 1 7 ? 17.25 1.006 -6.852 1 93.69 7 ASN B O 1
ATOM 894 N N . GLU B 1 8 ? 16.969 2.383 -5.121 1 96.31 8 GLU B N 1
ATOM 895 C CA . GLU B 1 8 ? 15.773 1.68 -4.676 1 96.31 8 GLU B CA 1
ATOM 896 C C . GLU B 1 8 ? 14.648 1.803 -5.699 1 96.31 8 GLU B C 1
ATOM 898 O O . GLU B 1 8 ? 13.953 0.826 -5.988 1 96.31 8 GLU B O 1
ATOM 903 N N . LEU B 1 9 ? 14.547 3.029 -6.246 1 97.19 9 LEU B N 1
ATOM 904 C CA . LEU B 1 9 ? 13.508 3.26 -7.242 1 97.19 9 LEU B CA 1
ATOM 905 C C . LEU B 1 9 ? 13.773 2.438 -8.5 1 97.19 9 LEU B C 1
ATOM 907 O O . LEU B 1 9 ? 12.836 1.92 -9.109 1 97.19 9 LEU B O 1
ATOM 911 N N . GLU B 1 10 ? 14.953 2.316 -8.883 1 97.12 10 GLU B N 1
ATOM 912 C CA . GLU B 1 10 ? 15.297 1.488 -10.039 1 97.12 10 GLU B CA 1
ATOM 913 C C . GLU B 1 10 ? 14.969 0.02 -9.781 1 97.12 10 GLU B C 1
ATOM 915 O O . GLU B 1 10 ? 14.438 -0.666 -10.656 1 97.12 10 GLU B O 1
ATOM 920 N N . THR B 1 11 ? 15.289 -0.45 -8.609 1 98.19 11 THR B N 1
ATOM 921 C CA . THR B 1 11 ? 14.984 -1.827 -8.234 1 98.19 11 THR B CA 1
ATOM 922 C C . THR B 1 11 ? 13.484 -2.082 -8.266 1 98.19 11 THR B C 1
ATOM 924 O O . THR B 1 11 ? 13.031 -3.113 -8.773 1 98.19 11 THR B O 1
ATOM 927 N N . LEU B 1 12 ? 12.758 -1.127 -7.75 1 98.5 12 LEU B N 1
ATOM 928 C CA . LEU B 1 12 ? 11.305 -1.242 -7.766 1 98.5 12 LEU B CA 1
ATOM 929 C C . LEU B 1 12 ? 10.773 -1.242 -9.195 1 98.5 12 LEU B C 1
ATOM 931 O O . LEU B 1 12 ? 9.883 -2.025 -9.539 1 98.5 12 LEU B O 1
ATOM 935 N N . ARG B 1 13 ? 11.305 -0.415 -9.984 1 97.94 13 ARG B N 1
ATOM 936 C CA . ARG B 1 13 ? 10.891 -0.347 -11.375 1 97.94 13 ARG B CA 1
ATOM 937 C C . ARG B 1 13 ? 11.172 -1.663 -12.094 1 97.94 13 ARG B C 1
ATOM 939 O O . ARG B 1 13 ? 10.32 -2.162 -12.836 1 97.94 13 ARG B O 1
ATOM 946 N N . ASP B 1 14 ? 12.297 -2.162 -11.883 1 98.5 14 ASP B N 1
ATOM 947 C CA . ASP B 1 14 ? 12.648 -3.449 -12.469 1 98.5 14 ASP B CA 1
ATOM 948 C C . ASP B 1 14 ? 11.688 -4.547 -12.023 1 98.5 14 ASP B C 1
ATOM 950 O O . ASP B 1 14 ? 11.281 -5.387 -12.828 1 98.5 14 ASP B O 1
ATOM 954 N N . CYS B 1 15 ? 11.367 -4.539 -10.812 1 98.75 15 CYS B N 1
ATOM 955 C CA . CYS B 1 15 ? 10.461 -5.543 -10.273 1 98.75 15 CYS B CA 1
ATOM 956 C C . CYS B 1 15 ? 9.078 -5.418 -10.891 1 98.75 15 CYS B C 1
ATOM 958 O O . CYS B 1 15 ? 8.477 -6.418 -11.281 1 98.75 15 CYS B O 1
ATOM 960 N N . VAL B 1 16 ? 8.578 -4.207 -11.008 1 98.88 16 VAL B N 1
ATOM 961 C CA . VAL B 1 16 ? 7.277 -3.973 -11.633 1 98.88 16 VAL B CA 1
ATOM 962 C C . VAL B 1 16 ? 7.293 -4.492 -13.07 1 98.88 16 VAL B C 1
ATOM 964 O O . VAL B 1 16 ? 6.406 -5.25 -13.469 1 98.88 16 VAL B O 1
ATOM 967 N N . GLU B 1 17 ? 8.305 -4.121 -13.789 1 98.75 17 GLU B N 1
ATOM 968 C CA . GLU B 1 17 ? 8.406 -4.496 -15.195 1 98.75 17 GLU B CA 1
ATOM 969 C C . GLU B 1 17 ? 8.508 -6.008 -15.359 1 98.75 17 GLU B C 1
ATOM 971 O O . GLU B 1 17 ? 7.836 -6.594 -16.203 1 98.75 17 GLU B O 1
ATOM 976 N N . THR B 1 18 ? 9.312 -6.598 -14.523 1 98.88 18 THR B N 1
ATOM 977 C CA . THR B 1 18 ? 9.547 -8.031 -14.625 1 98.88 18 THR B CA 1
ATOM 978 C C . THR B 1 18 ? 8.297 -8.812 -14.219 1 98.88 18 THR B C 1
ATOM 980 O O . THR B 1 18 ? 7.938 -9.805 -14.859 1 98.88 18 THR B O 1
ATOM 983 N N . CYS B 1 19 ? 7.637 -8.406 -13.203 1 98.88 19 CYS B N 1
ATOM 984 C CA . CYS B 1 19 ? 6.395 -9.055 -12.797 1 98.88 19 CYS B CA 1
ATOM 985 C C . CYS B 1 19 ? 5.332 -8.93 -13.883 1 98.88 19 CYS B C 1
ATOM 987 O O . CYS B 1 19 ? 4.617 -9.891 -14.172 1 98.88 19 CYS B O 1
ATOM 989 N N . ASN B 1 20 ? 5.246 -7.781 -14.445 1 98.75 20 ASN B N 1
ATOM 990 C CA . ASN B 1 20 ? 4.273 -7.598 -15.523 1 98.75 20 ASN B CA 1
ATOM 991 C C . ASN B 1 20 ? 4.598 -8.477 -16.734 1 98.75 20 ASN B C 1
ATOM 993 O O . ASN B 1 20 ? 3.701 -9.055 -17.344 1 98.75 20 ASN B O 1
ATOM 997 N N . TYR B 1 21 ? 5.832 -8.5 -17.047 1 98.75 21 TYR B N 1
ATOM 998 C CA . TYR B 1 21 ? 6.242 -9.359 -18.141 1 98.75 21 TYR B CA 1
ATOM 999 C C . TYR B 1 21 ? 5.93 -10.82 -17.844 1 98.75 21 TYR B C 1
ATOM 1001 O O . TYR B 1 21 ? 5.41 -11.539 -18.703 1 98.75 21 TYR B O 1
ATOM 1009 N N . CYS B 1 22 ? 6.238 -11.25 -16.672 1 98.75 22 CYS B N 1
ATOM 1010 C CA . CYS B 1 22 ? 5.969 -12.625 -16.266 1 98.75 22 CYS B CA 1
ATOM 1011 C C . CYS B 1 22 ? 4.477 -12.922 -16.312 1 98.75 22 CYS B C 1
ATOM 1013 O O . CYS B 1 22 ? 4.062 -13.961 -16.828 1 98.75 22 CYS B O 1
ATOM 1015 N N . LEU B 1 23 ? 3.719 -12 -15.797 1 98.69 23 LEU B N 1
ATOM 1016 C CA . LEU B 1 23 ? 2.266 -12.133 -15.812 1 98.69 23 LEU B CA 1
ATOM 1017 C C . LEU B 1 23 ? 1.761 -12.359 -17.234 1 98.69 23 LEU B C 1
ATOM 1019 O O . LEU B 1 23 ? 1.088 -13.359 -17.5 1 98.69 23 LEU B O 1
ATOM 1023 N N . GLU B 1 24 ? 2.162 -11.547 -18.094 1 98.5 24 GLU B N 1
ATOM 1024 C CA . GLU B 1 24 ? 1.695 -11.633 -19.469 1 98.5 24 GLU B CA 1
ATOM 1025 C C . GLU B 1 24 ? 2.186 -12.914 -20.141 1 98.5 24 GLU B C 1
ATOM 1027 O O . GLU B 1 24 ? 1.437 -13.562 -20.875 1 98.5 24 GLU B O 1
ATOM 1032 N N . SER B 1 25 ? 3.426 -13.219 -19.906 1 98.56 25 SER B N 1
ATOM 1033 C CA . SER B 1 25 ? 3.994 -14.438 -20.484 1 98.56 25 SER B CA 1
ATOM 1034 C C . SER B 1 25 ? 3.244 -15.68 -20 1 98.56 25 SER B C 1
ATOM 1036 O O . SER B 1 25 ? 3.014 -16.609 -20.766 1 98.56 25 SER B O 1
ATOM 1038 N N . CYS B 1 26 ? 2.904 -15.695 -18.719 1 98.06 26 CYS B N 1
ATOM 1039 C CA . CYS B 1 26 ? 2.141 -16.812 -18.156 1 98.06 26 CYS B CA 1
ATOM 1040 C C . CYS B 1 26 ? 0.786 -16.938 -18.844 1 98.06 26 CYS B C 1
ATOM 1042 O O . CYS B 1 26 ? 0.298 -18.047 -19.062 1 98.06 26 CYS B O 1
ATOM 1044 N N . LEU B 1 27 ? 0.186 -15.812 -19.203 1 97.38 27 LEU B N 1
ATOM 1045 C CA . LEU B 1 27 ? -1.112 -15.812 -19.859 1 97.38 27 LEU B CA 1
ATOM 1046 C C . LEU B 1 27 ? -1.01 -16.438 -21.25 1 97.38 27 LEU B C 1
ATOM 1048 O O . LEU B 1 27 ? -2.016 -16.859 -21.828 1 97.38 27 LEU B O 1
ATOM 1052 N N . GLU B 1 28 ? 0.154 -16.516 -21.812 1 96.94 28 GLU B N 1
ATOM 1053 C CA . GLU B 1 28 ? 0.372 -17.016 -23.172 1 96.94 28 GLU B CA 1
ATOM 1054 C C . GLU B 1 28 ? 0.797 -18.484 -23.156 1 96.94 28 GLU B C 1
ATOM 1056 O O . GLU B 1 28 ? 0.958 -19.109 -24.203 1 96.94 28 GLU B O 1
ATOM 1061 N N . GLU B 1 29 ? 0.986 -19.016 -21.969 1 95.69 29 GLU B N 1
ATOM 1062 C CA . GLU B 1 29 ? 1.405 -20.406 -21.859 1 95.69 29 GLU B CA 1
ATOM 1063 C C . GLU B 1 29 ? 0.273 -21.359 -22.25 1 95.69 29 GLU B C 1
ATOM 1065 O O . GLU B 1 29 ? -0.902 -21 -22.172 1 95.69 29 GLU B O 1
ATOM 1070 N N . HIS B 1 30 ? 0.599 -22.594 -22.625 1 94.44 30 HIS B N 1
ATOM 1071 C CA . HIS B 1 30 ? -0.373 -23.594 -23.062 1 94.44 30 HIS B CA 1
ATOM 1072 C C . HIS B 1 30 ? -1.314 -23.984 -21.922 1 94.44 30 HIS B C 1
ATOM 1074 O O . HIS B 1 30 ? -2.529 -24.062 -22.125 1 94.44 30 HIS B O 1
ATOM 1080 N N . ASP B 1 31 ? -0.737 -24.234 -20.781 1 94.31 31 ASP B N 1
ATOM 1081 C CA . ASP B 1 31 ? -1.547 -24.578 -19.625 1 94.31 31 ASP B CA 1
ATOM 1082 C C . ASP B 1 31 ? -1.639 -23.406 -18.641 1 94.31 31 ASP B C 1
ATOM 1084 O O . ASP B 1 31 ? -0.973 -23.406 -17.609 1 94.31 31 ASP B O 1
ATOM 1088 N N . VAL B 1 32 ? -2.463 -22.5 -19 1 95.62 32 VAL B N 1
ATOM 1089 C CA . VAL B 1 32 ? -2.619 -21.281 -18.219 1 95.62 32 VAL B CA 1
ATOM 1090 C C . VAL B 1 32 ? -3.152 -21.625 -16.828 1 95.62 32 VAL B C 1
ATOM 1092 O O . VAL B 1 32 ? -2.822 -20.953 -15.852 1 95.62 32 VAL B O 1
ATOM 1095 N N . LYS B 1 33 ? -3.926 -22.609 -16.703 1 96.25 33 LYS B N 1
ATOM 1096 C CA . LYS B 1 33 ? -4.52 -22.984 -15.422 1 96.25 33 LYS B CA 1
ATOM 1097 C C . LYS B 1 33 ? -3.439 -23.266 -14.375 1 96.25 33 LYS B C 1
ATOM 1099 O O . LYS B 1 33 ? -3.613 -22.953 -13.195 1 96.25 33 LYS B O 1
ATOM 1104 N N . MET B 1 34 ? -2.348 -23.812 -14.797 1 95.56 34 MET B N 1
ATOM 1105 C CA . MET B 1 34 ? -1.245 -24.141 -13.898 1 95.56 34 MET B CA 1
ATOM 1106 C C . MET B 1 34 ? -0.523 -22.875 -13.43 1 95.56 34 MET B C 1
ATOM 1108 O O . MET B 1 34 ? 0.251 -22.922 -12.469 1 95.56 34 MET B O 1
ATOM 1112 N N . MET B 1 35 ? -0.838 -21.75 -14.188 1 96.88 35 MET B N 1
ATOM 1113 C CA . MET B 1 35 ? -0.093 -20.53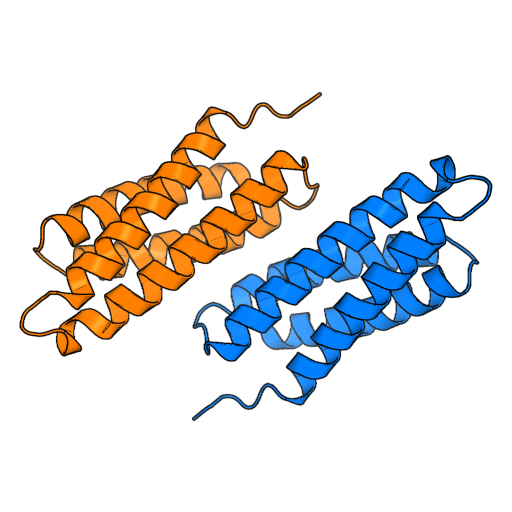1 -13.914 1 96.88 35 MET B CA 1
ATOM 1114 C C . MET B 1 35 ? -0.938 -19.547 -13.117 1 96.88 35 MET B C 1
ATOM 1116 O O . MET B 1 35 ? -0.495 -18.422 -12.828 1 96.88 35 MET B O 1
ATOM 1120 N N . VAL B 1 36 ? -2.037 -19.828 -12.68 1 97.19 36 VAL B N 1
ATOM 1121 C CA . VAL B 1 36 ? -3.01 -18.922 -12.086 1 97.19 36 VAL B CA 1
ATOM 1122 C C . VAL B 1 36 ? -2.408 -18.266 -10.844 1 97.19 36 VAL B C 1
ATOM 1124 O O . VAL B 1 36 ? -2.492 -17.031 -10.68 1 97.19 36 VAL B O 1
ATOM 1127 N N . ASP B 1 37 ? -1.782 -19.016 -9.984 1 97.56 37 ASP B N 1
ATOM 1128 C CA . ASP B 1 37 ? -1.204 -18.438 -8.766 1 97.56 37 ASP B CA 1
ATOM 1129 C C . ASP B 1 37 ? -0.047 -17.5 -9.094 1 97.56 37 ASP B C 1
ATOM 1131 O O . ASP B 1 37 ? 0.118 -16.469 -8.461 1 97.56 37 ASP B O 1
ATOM 1135 N N . CYS B 1 38 ? 0.717 -17.938 -10.055 1 98.19 38 CYS B N 1
ATOM 1136 C CA . CYS B 1 38 ? 1.812 -17.078 -10.508 1 98.19 38 CYS B CA 1
ATOM 1137 C C . CYS B 1 38 ? 1.284 -15.758 -11.039 1 98.19 38 CYS B C 1
ATOM 1139 O O . CYS B 1 38 ? 1.789 -14.688 -10.68 1 98.19 38 CYS B O 1
ATOM 1141 N N . ILE B 1 39 ? 0.297 -15.766 -11.844 1 98.12 39 ILE B N 1
ATOM 1142 C CA . ILE B 1 39 ? -0.319 -14.586 -12.438 1 98.12 39 ILE B CA 1
ATOM 1143 C C . ILE B 1 39 ? -0.857 -13.672 -11.336 1 98.12 39 ILE B C 1
ATOM 1145 O O . ILE B 1 39 ? -0.615 -12.461 -11.352 1 98.12 39 ILE B O 1
ATOM 1149 N N . ARG B 1 40 ? -1.562 -14.25 -10.375 1 97.81 40 ARG B N 1
ATOM 1150 C CA . ARG B 1 40 ? -2.117 -13.484 -9.266 1 97.81 40 ARG B CA 1
ATOM 1151 C C . ARG B 1 40 ? -1.015 -12.789 -8.477 1 97.81 40 ARG B C 1
ATOM 1153 O O . ARG B 1 40 ? -1.125 -11.602 -8.148 1 97.81 40 ARG B O 1
ATOM 1160 N N . LEU B 1 41 ? 0.018 -13.508 -8.188 1 98.56 41 LEU B N 1
ATOM 1161 C CA . LEU B 1 41 ? 1.092 -12.969 -7.359 1 98.56 41 LEU B CA 1
ATOM 1162 C C . LEU B 1 41 ? 1.891 -11.914 -8.125 1 98.56 41 LEU B C 1
ATOM 1164 O O . LEU B 1 41 ? 2.35 -10.93 -7.543 1 98.56 41 LEU B O 1
ATOM 1168 N N . ASP B 1 42 ? 2.076 -12.109 -9.406 1 98.81 42 ASP B N 1
ATOM 1169 C CA . ASP B 1 42 ? 2.725 -11.094 -10.227 1 98.81 42 ASP B CA 1
ATOM 1170 C C . ASP B 1 42 ? 1.961 -9.773 -10.172 1 98.81 42 ASP B C 1
ATOM 1172 O O . ASP B 1 42 ? 2.566 -8.703 -10.07 1 98.81 42 ASP B O 1
ATOM 1176 N N . ARG B 1 43 ? 0.69 -9.891 -10.258 1 98.44 43 ARG B N 1
ATOM 1177 C CA . ARG B 1 43 ? -0.15 -8.703 -10.211 1 98.44 43 ARG B CA 1
ATOM 1178 C C . ARG B 1 43 ? -0.007 -7.984 -8.867 1 98.44 43 ARG B C 1
ATOM 1180 O O . ARG B 1 43 ? 0.159 -6.766 -8.828 1 98.44 43 ARG B O 1
ATOM 1187 N N . GLU B 1 44 ? -0.122 -8.742 -7.797 1 98.62 44 GLU B N 1
ATOM 1188 C CA . GLU B 1 44 ? 0.01 -8.164 -6.465 1 98.62 44 GLU B CA 1
ATOM 1189 C C . GLU B 1 44 ? 1.377 -7.516 -6.277 1 98.62 44 GLU B C 1
ATOM 1191 O O . GLU B 1 44 ? 1.478 -6.422 -5.719 1 98.62 44 GLU B O 1
ATOM 1196 N N . CYS B 1 45 ? 2.363 -8.172 -6.715 1 98.81 45 CYS B N 1
ATOM 1197 C CA . CYS B 1 45 ? 3.73 -7.695 -6.531 1 98.81 45 CYS B CA 1
ATOM 1198 C C . CYS B 1 45 ? 3.973 -6.414 -7.32 1 98.81 45 CYS B C 1
ATOM 1200 O O . CYS B 1 45 ? 4.512 -5.445 -6.785 1 98.81 45 CYS B O 1
ATOM 1202 N N . ALA B 1 46 ? 3.545 -6.418 -8.578 1 98.81 46 ALA B N 1
ATOM 1203 C CA . ALA B 1 46 ? 3.688 -5.207 -9.391 1 98.81 46 ALA B CA 1
ATOM 1204 C C . ALA B 1 46 ? 2.959 -4.031 -8.742 1 98.81 46 ALA B C 1
ATOM 1206 O O . ALA B 1 46 ? 3.482 -2.916 -8.703 1 98.81 46 ALA B O 1
ATOM 1207 N N . ALA B 1 47 ? 1.769 -4.297 -8.227 1 98.56 47 ALA B N 1
ATOM 1208 C CA . ALA B 1 47 ? 0.942 -3.242 -7.645 1 98.56 47 ALA B CA 1
ATOM 1209 C C . ALA B 1 47 ? 1.604 -2.652 -6.402 1 98.56 47 ALA B C 1
ATOM 1211 O O . ALA B 1 47 ? 1.722 -1.431 -6.277 1 98.56 47 ALA B O 1
ATOM 1212 N N . ILE B 1 48 ? 2.082 -3.461 -5.484 1 98.81 48 ILE B N 1
ATOM 1213 C CA . ILE B 1 48 ? 2.637 -2.947 -4.234 1 98.81 48 ILE B CA 1
ATOM 1214 C C . ILE B 1 48 ? 3.982 -2.279 -4.504 1 98.81 48 ILE B C 1
ATOM 1216 O O . ILE B 1 48 ? 4.332 -1.288 -3.861 1 98.81 48 ILE B O 1
ATOM 1220 N N . CYS B 1 49 ? 4.766 -2.789 -5.414 1 98.81 49 CYS B N 1
ATOM 1221 C CA . CYS B 1 49 ? 6.031 -2.158 -5.773 1 98.81 49 CYS B CA 1
ATOM 1222 C C . CYS B 1 49 ? 5.801 -0.775 -6.371 1 98.81 49 CYS B C 1
ATOM 1224 O O . CYS B 1 49 ? 6.523 0.172 -6.051 1 98.81 49 CYS B O 1
ATOM 1226 N N . SER B 1 50 ? 4.828 -0.68 -7.223 1 98.75 50 SER B N 1
ATOM 1227 C CA . SER B 1 50 ? 4.488 0.618 -7.797 1 98.75 50 SER B CA 1
ATOM 1228 C C . SER B 1 50 ? 4.031 1.596 -6.723 1 98.75 50 SER B C 1
ATOM 1230 O O . SER B 1 50 ? 4.422 2.766 -6.73 1 98.75 50 SER B O 1
ATOM 1232 N N . PHE B 1 51 ? 3.25 1.127 -5.855 1 98.56 51 PHE B N 1
ATOM 1233 C CA . PHE B 1 51 ? 2.734 1.971 -4.781 1 98.56 51 PHE B CA 1
ATOM 1234 C C . PHE B 1 51 ? 3.867 2.459 -3.885 1 98.56 51 PHE B C 1
ATOM 1236 O O . PHE B 1 51 ? 3.918 3.637 -3.527 1 98.56 51 PHE B O 1
ATOM 1243 N N . LEU B 1 52 ? 4.754 1.611 -3.539 1 98.38 52 LEU B N 1
ATOM 1244 C CA . LEU B 1 52 ? 5.906 1.977 -2.721 1 98.38 52 LEU B CA 1
ATOM 124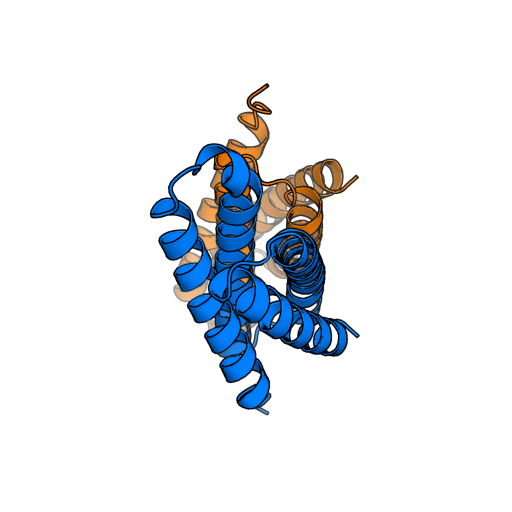5 C C . LEU B 1 52 ? 6.781 3 -3.438 1 98.38 52 LEU B C 1
ATOM 1247 O O . LEU B 1 52 ? 7.23 3.975 -2.828 1 98.38 52 LEU B O 1
ATOM 1251 N N . ALA B 1 53 ? 7.016 2.787 -4.684 1 98.06 53 ALA B N 1
ATOM 1252 C CA . ALA B 1 53 ? 7.805 3.732 -5.469 1 98.06 53 ALA B CA 1
ATOM 1253 C C . ALA B 1 53 ? 7.191 5.129 -5.426 1 98.06 53 ALA B C 1
ATOM 1255 O O . ALA B 1 53 ? 7.902 6.121 -5.242 1 98.06 53 ALA B O 1
ATOM 1256 N N . GLU B 1 54 ? 5.895 5.176 -5.586 1 96.94 54 GLU B N 1
ATOM 1257 C CA . GLU B 1 54 ? 5.207 6.461 -5.52 1 96.94 54 GLU B CA 1
ATOM 1258 C C . GLU B 1 54 ? 5.398 7.121 -4.156 1 96.94 54 GLU B C 1
ATOM 1260 O O . GLU B 1 54 ? 5.66 8.32 -4.074 1 96.94 54 GLU B O 1
ATOM 1265 N N . ALA B 1 55 ? 5.203 6.352 -3.15 1 97.12 55 ALA B N 1
ATOM 1266 C CA . ALA B 1 55 ? 5.391 6.879 -1.802 1 97.12 55 ALA B CA 1
ATOM 1267 C C . ALA B 1 55 ? 6.797 7.438 -1.62 1 97.12 55 ALA B C 1
ATOM 1269 O O . ALA B 1 55 ? 6.984 8.477 -0.988 1 97.12 55 ALA B O 1
ATOM 1270 N N . MET B 1 56 ? 7.773 6.793 -2.158 1 95.81 56 MET B N 1
ATOM 1271 C CA . MET B 1 56 ? 9.164 7.223 -2.043 1 95.81 56 MET B CA 1
ATOM 1272 C C . MET B 1 56 ? 9.391 8.547 -2.77 1 95.81 56 MET B C 1
ATOM 1274 O O . MET B 1 56 ? 10.125 9.406 -2.285 1 95.81 56 MET B O 1
ATOM 1278 N N . THR B 1 57 ? 8.766 8.68 -3.912 1 94.75 57 THR B N 1
ATOM 1279 C CA . THR B 1 57 ? 8.938 9.906 -4.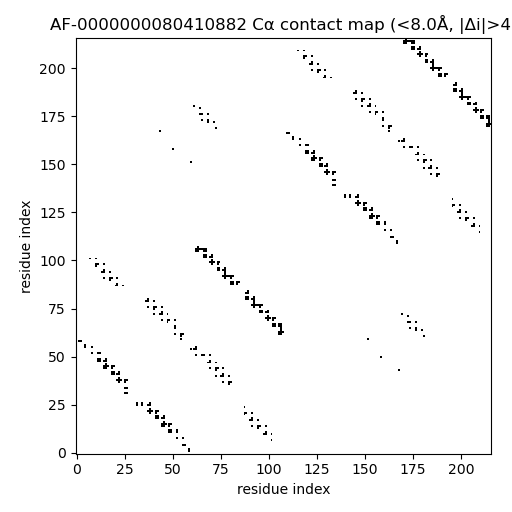688 1 94.75 57 THR B CA 1
ATOM 1280 C C . THR B 1 57 ? 8.336 11.102 -3.951 1 94.75 57 THR B C 1
ATOM 1282 O O . THR B 1 57 ? 8.742 12.242 -4.168 1 94.75 57 THR B O 1
ATOM 1285 N N . ARG B 1 58 ? 7.398 10.812 -3.068 1 92 58 ARG B N 1
ATOM 1286 C CA . ARG B 1 58 ? 6.773 11.875 -2.279 1 92 58 ARG B CA 1
ATOM 1287 C C . ARG B 1 58 ? 7.465 12.031 -0.931 1 92 58 ARG B C 1
ATOM 1289 O O . ARG B 1 58 ? 7.008 12.797 -0.077 1 92 58 ARG B O 1
ATOM 1296 N N . ASP B 1 59 ? 8.484 11.219 -0.764 1 92.75 59 ASP B N 1
ATOM 1297 C CA . ASP B 1 59 ? 9.211 11.211 0.502 1 92.75 59 ASP B CA 1
ATOM 1298 C C . ASP B 1 59 ? 8.281 10.922 1.673 1 92.75 59 ASP B C 1
ATOM 1300 O O . ASP B 1 59 ? 8.297 11.633 2.68 1 92.75 59 ASP B O 1
ATOM 1304 N N . SER B 1 60 ? 7.473 10 1.458 1 95.75 60 SER B N 1
ATOM 1305 C CA . SER B 1 60 ? 6.504 9.617 2.482 1 95.75 60 SER B CA 1
ATOM 1306 C C . SER B 1 60 ? 7.203 9.211 3.777 1 95.75 60 SER B C 1
ATOM 1308 O O . SER B 1 60 ? 8.234 8.539 3.748 1 95.75 60 SER B O 1
ATOM 1310 N N . ALA B 1 61 ? 6.57 9.539 4.926 1 95 61 ALA B N 1
ATOM 1311 C CA . ALA B 1 61 ? 7.078 9.133 6.23 1 95 61 ALA B CA 1
ATOM 1312 C C . ALA B 1 61 ? 6.797 7.652 6.492 1 95 61 ALA B C 1
ATOM 1314 O O . ALA B 1 61 ? 7.305 7.078 7.457 1 95 61 ALA B O 1
ATOM 1315 N N . PHE B 1 62 ? 6.078 7.008 5.613 1 97.31 62 PHE B N 1
ATOM 1316 C CA . PHE B 1 62 ? 5.598 5.66 5.887 1 97.31 62 PHE B CA 1
ATOM 1317 C C . PHE B 1 62 ? 6.27 4.648 4.965 1 97.31 62 PHE B C 1
ATOM 1319 O O . PHE B 1 62 ? 5.762 3.539 4.781 1 97.31 62 PHE B O 1
ATOM 1326 N N . VAL B 1 63 ? 7.355 5.055 4.328 1 97 63 VAL B N 1
ATOM 1327 C CA . VAL B 1 63 ? 8.109 4.164 3.451 1 97 63 VAL B CA 1
ATOM 1328 C C . VAL B 1 63 ? 8.461 2.883 4.199 1 97 63 VAL B C 1
ATOM 1330 O O . VAL B 1 63 ? 8.281 1.781 3.674 1 97 63 VAL B O 1
ATOM 1333 N N . PRO B 1 64 ? 8.82 2.877 5.461 1 97.56 64 PRO B N 1
ATOM 1334 C CA . PRO B 1 64 ? 9.164 1.626 6.141 1 97.56 64 PRO B CA 1
ATOM 1335 C C . PRO B 1 64 ? 7.977 0.677 6.27 1 97.56 64 PRO B C 1
ATOM 1337 O O . PRO B 1 64 ? 8.117 -0.528 6.039 1 97.56 64 PRO B O 1
ATOM 1340 N N . GLU B 1 65 ? 6.852 1.207 6.633 1 97.5 65 GLU B N 1
ATOM 1341 C CA . GLU B 1 65 ? 5.648 0.388 6.766 1 97.5 65 GLU B CA 1
ATOM 1342 C C . GLU B 1 65 ? 5.254 -0.237 5.43 1 97.5 65 GLU B C 1
ATOM 1344 O O . GLU B 1 65 ? 4.91 -1.418 5.371 1 97.5 65 GLU B O 1
ATOM 1349 N N . LEU B 1 66 ? 5.332 0.587 4.445 1 98.44 66 LEU B N 1
ATOM 1350 C CA . LEU B 1 66 ? 4.984 0.106 3.113 1 98.44 66 LEU B CA 1
ATOM 1351 C C . LEU B 1 66 ? 6.012 -0.906 2.615 1 98.44 66 LEU B C 1
ATOM 1353 O O . LEU B 1 66 ? 5.652 -1.886 1.957 1 98.44 66 LEU B O 1
ATOM 1357 N N . ALA B 1 67 ? 7.281 -0.63 2.912 1 98.44 67 ALA B N 1
ATOM 1358 C CA . ALA B 1 67 ? 8.352 -1.535 2.506 1 98.44 67 ALA B CA 1
ATOM 1359 C C . ALA B 1 67 ? 8.203 -2.896 3.176 1 98.44 67 ALA B C 1
ATOM 1361 O O . ALA B 1 67 ? 8.516 -3.93 2.576 1 98.44 67 ALA B O 1
ATOM 1362 N N . ARG B 1 68 ? 7.703 -2.889 4.336 1 98.5 68 ARG B N 1
ATOM 1363 C CA . ARG B 1 68 ? 7.465 -4.152 5.031 1 98.5 68 ARG B CA 1
ATOM 1364 C C . ARG B 1 68 ? 6.414 -4.984 4.305 1 98.5 68 ARG B C 1
ATOM 1366 O O . ARG B 1 68 ? 6.602 -6.188 4.098 1 98.5 68 ARG B O 1
ATOM 1373 N N . ALA B 1 69 ? 5.344 -4.375 3.998 1 98.44 69 ALA B N 1
ATOM 1374 C CA . ALA B 1 69 ? 4.309 -5.07 3.24 1 98.44 69 ALA B CA 1
ATOM 1375 C C . ALA B 1 69 ? 4.832 -5.523 1.88 1 98.44 69 ALA B C 1
ATOM 1377 O O . ALA B 1 69 ? 4.555 -6.637 1.438 1 98.44 69 ALA B O 1
ATOM 1378 N N . CYS B 1 70 ? 5.598 -4.672 1.255 1 98.69 70 CYS B N 1
ATOM 1379 C CA . CYS B 1 70 ? 6.148 -4.957 -0.064 1 98.69 70 CYS B CA 1
ATOM 1380 C C . CYS B 1 70 ? 7.082 -6.164 -0.015 1 98.69 70 CYS B C 1
ATOM 1382 O O . CYS B 1 70 ? 7.055 -7.012 -0.908 1 98.69 70 CYS B O 1
ATOM 1384 N N . ALA B 1 71 ? 7.891 -6.234 1.017 1 98.81 71 ALA B N 1
ATOM 1385 C CA . ALA B 1 71 ? 8.812 -7.355 1.171 1 98.81 71 ALA B CA 1
ATOM 1386 C C . ALA B 1 71 ? 8.062 -8.68 1.229 1 98.81 71 ALA B C 1
ATOM 1388 O O . ALA B 1 71 ? 8.461 -9.656 0.589 1 98.81 71 ALA B O 1
ATOM 1389 N N . VAL B 1 72 ? 7 -8.695 1.929 1 98.81 72 VAL B N 1
ATOM 1390 C CA . VAL B 1 72 ? 6.211 -9.914 2.086 1 98.81 72 VAL B CA 1
ATOM 1391 C C . VAL B 1 72 ? 5.676 -10.367 0.728 1 98.81 72 VAL B C 1
ATOM 1393 O O . VAL B 1 72 ? 5.766 -11.547 0.378 1 98.81 72 VAL B O 1
ATOM 1396 N N . VAL B 1 73 ? 5.168 -9.438 -0.006 1 98.81 73 VAL B N 1
ATOM 1397 C CA . VAL B 1 73 ? 4.57 -9.758 -1.299 1 98.81 73 VAL B CA 1
ATOM 1398 C C . VAL B 1 73 ? 5.648 -10.234 -2.266 1 98.81 73 VAL B C 1
ATOM 1400 O O . VAL B 1 73 ? 5.453 -11.211 -2.992 1 98.81 73 VAL B O 1
ATOM 1403 N N . CYS B 1 74 ? 6.77 -9.523 -2.254 1 98.88 74 CYS B N 1
ATOM 1404 C CA . CYS B 1 74 ? 7.871 -9.898 -3.137 1 98.88 74 CYS B CA 1
ATOM 1405 C C . CYS B 1 74 ? 8.359 -11.312 -2.84 1 98.88 74 CYS B C 1
ATOM 1407 O O . CYS B 1 74 ? 8.656 -12.078 -3.758 1 98.88 74 CYS B O 1
ATOM 1409 N N . LYS B 1 75 ? 8.469 -11.625 -1.616 1 98.88 75 LYS B N 1
ATOM 1410 C CA . LYS B 1 75 ? 8.914 -12.961 -1.232 1 98.88 75 LYS B CA 1
ATOM 1411 C C . LYS B 1 75 ? 7.914 -14.023 -1.689 1 98.88 75 LYS B C 1
ATOM 1413 O O . LYS B 1 75 ? 8.312 -15.078 -2.191 1 98.88 75 LYS B O 1
ATOM 1418 N N . ALA B 1 76 ? 6.688 -13.727 -1.501 1 98.81 76 ALA B N 1
ATOM 1419 C CA . ALA B 1 76 ? 5.656 -14.664 -1.94 1 98.81 76 ALA B CA 1
ATOM 1420 C C . ALA B 1 76 ? 5.711 -14.875 -3.451 1 98.81 76 ALA B C 1
ATOM 1422 O O . ALA B 1 76 ? 5.594 -16 -3.934 1 98.81 76 ALA B O 1
ATOM 1423 N N . CYS B 1 77 ? 5.863 -13.844 -4.156 1 98.81 77 CYS B N 1
ATOM 1424 C CA . CYS B 1 77 ? 5.934 -13.906 -5.613 1 98.81 77 CYS B CA 1
ATOM 1425 C C . CYS B 1 77 ? 7.156 -14.695 -6.062 1 98.81 77 CYS B C 1
ATOM 1427 O O . CYS B 1 77 ? 7.059 -15.547 -6.949 1 98.81 77 CYS B O 1
ATOM 1429 N N . ALA B 1 78 ? 8.305 -14.367 -5.441 1 98.88 78 ALA B N 1
ATOM 1430 C CA . ALA B 1 78 ? 9.531 -15.102 -5.762 1 98.88 78 ALA B CA 1
ATOM 1431 C C . ALA B 1 78 ? 9.352 -16.594 -5.547 1 98.88 78 ALA B C 1
ATOM 1433 O O . ALA B 1 78 ? 9.719 -17.406 -6.406 1 98.88 78 ALA B O 1
ATOM 1434 N N . GLN B 1 79 ? 8.797 -16.922 -4.441 1 98.81 79 GLN B N 1
ATOM 1435 C CA . GLN B 1 79 ? 8.602 -18.328 -4.078 1 98.81 79 GLN B CA 1
ATOM 1436 C C . GLN B 1 79 ? 7.711 -19.047 -5.098 1 98.81 79 GLN B C 1
ATOM 1438 O O . GLN B 1 79 ? 7.996 -20.172 -5.492 1 98.81 79 GLN B O 1
ATOM 1443 N N . GLU B 1 80 ? 6.672 -18.406 -5.5 1 98.75 80 GLU B N 1
ATOM 1444 C CA . GLU B 1 80 ? 5.77 -19.016 -6.48 1 98.75 80 GLU B CA 1
ATOM 1445 C C . GLU B 1 80 ? 6.445 -19.156 -7.84 1 98.75 80 GLU B C 1
ATOM 1447 O O . GLU B 1 80 ? 6.383 -20.219 -8.461 1 98.75 80 GLU B O 1
ATOM 1452 N N . CYS B 1 81 ? 7.074 -18.141 -8.281 1 98.69 81 CYS B N 1
ATOM 1453 C CA . CYS B 1 81 ? 7.699 -18.125 -9.594 1 98.69 81 CYS B CA 1
ATOM 1454 C C . CYS B 1 81 ? 8.805 -19.156 -9.688 1 98.69 81 CYS B C 1
ATOM 1456 O O . CYS B 1 81 ? 9.016 -19.766 -10.742 1 98.69 81 CYS B O 1
ATOM 1458 N N . GLU B 1 82 ? 9.508 -19.344 -8.609 1 98.25 82 GLU B N 1
ATOM 1459 C CA . GLU B 1 82 ? 10.633 -20.281 -8.578 1 98.25 82 GLU B CA 1
ATOM 1460 C C . GLU B 1 82 ? 10.156 -21.703 -8.852 1 98.25 82 GLU B C 1
ATOM 1462 O O . GLU B 1 82 ? 10.953 -22.562 -9.258 1 98.25 82 GLU B O 1
ATOM 1467 N N . LYS B 1 83 ? 8.945 -21.984 -8.672 1 97.94 83 LYS B N 1
ATOM 1468 C CA . LYS B 1 83 ? 8.398 -23.328 -8.867 1 97.94 83 LYS B CA 1
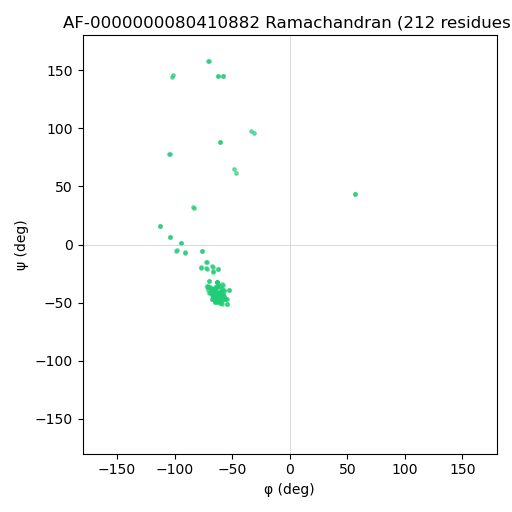ATOM 1469 C C . LYS B 1 83 ? 8.32 -23.672 -10.352 1 97.94 83 LYS B C 1
ATOM 1471 O O . LYS B 1 83 ? 8.156 -24.844 -10.711 1 97.94 83 LYS B O 1
ATOM 1476 N N . HIS B 1 84 ? 8.328 -22.656 -11.148 1 97.44 84 HIS B N 1
ATOM 1477 C CA . HIS B 1 84 ? 8.164 -22.875 -12.578 1 97.44 84 HIS B CA 1
ATOM 1478 C C . HIS B 1 84 ? 9.5 -22.797 -13.312 1 97.44 84 HIS B C 1
ATOM 1480 O O . HIS B 1 84 ? 10.352 -21.969 -12.961 1 97.44 84 HIS B O 1
ATOM 1486 N N . LYS B 1 85 ? 9.648 -23.578 -14.32 1 96 85 LYS B N 1
ATOM 1487 C CA . LYS B 1 85 ? 10.922 -23.703 -15.023 1 96 85 LYS B CA 1
ATOM 1488 C C . LYS B 1 85 ? 11.008 -22.703 -16.188 1 96 85 LYS B C 1
ATOM 1490 O O . LYS B 1 85 ? 12.07 -22.531 -16.781 1 96 85 LYS B O 1
ATOM 1495 N N . HIS B 1 86 ? 9.969 -22.031 -16.484 1 96.88 86 HIS B N 1
ATOM 1496 C CA . HIS B 1 86 ? 9.984 -21.062 -17.562 1 96.88 86 HIS B CA 1
ATOM 1497 C C . HIS B 1 86 ? 10.977 -19.938 -17.281 1 96.88 86 HIS B C 1
ATOM 1499 O O . HIS B 1 86 ? 11.117 -19.5 -16.141 1 96.88 86 HIS B O 1
ATOM 1505 N N . ALA B 1 87 ? 11.594 -19.453 -18.281 1 98 87 ALA B N 1
ATOM 1506 C CA . ALA B 1 87 ? 12.594 -18.391 -18.141 1 98 87 ALA B CA 1
ATOM 1507 C C . ALA B 1 87 ? 11.992 -17.141 -17.5 1 98 87 ALA B C 1
ATOM 1509 O O . ALA B 1 87 ? 12.617 -16.516 -16.656 1 98 87 ALA B O 1
ATOM 1510 N N . HIS B 1 88 ? 10.82 -16.781 -17.969 1 98.31 88 HIS B N 1
ATOM 1511 C CA . HIS B 1 88 ? 10.195 -15.578 -17.438 1 98.31 88 HIS B CA 1
ATOM 1512 C C . HIS B 1 88 ? 9.883 -15.719 -15.953 1 98.31 88 HIS B C 1
ATOM 1514 O O . HIS B 1 88 ? 9.984 -14.742 -15.203 1 98.31 88 HIS B O 1
ATOM 1520 N N . CYS B 1 89 ? 9.5 -16.906 -15.516 1 98.69 89 CYS B N 1
ATOM 1521 C CA . CYS B 1 89 ? 9.25 -17.125 -14.094 1 98.69 89 CYS B CA 1
ATOM 1522 C C . CYS B 1 89 ? 10.547 -17.109 -13.297 1 98.69 89 CYS B C 1
ATOM 1524 O O . CYS B 1 89 ? 10.602 -16.531 -12.211 1 98.69 89 CYS B O 1
ATOM 1526 N N . GLN B 1 90 ? 11.531 -17.672 -13.859 1 98.75 90 GLN B N 1
ATOM 1527 C CA . GLN B 1 90 ? 12.82 -17.719 -13.172 1 98.75 90 GLN B CA 1
ATOM 1528 C C . GLN B 1 90 ? 13.414 -16.328 -13.031 1 98.75 90 GLN B C 1
ATOM 1530 O O . GLN B 1 90 ? 13.953 -15.977 -11.977 1 98.75 90 GLN B O 1
ATOM 1535 N N . GLU B 1 91 ? 13.391 -15.539 -14.016 1 98.75 91 GLU B N 1
ATOM 1536 C CA . GLU B 1 91 ? 13.859 -14.156 -13.945 1 98.75 91 GLU B CA 1
ATOM 1537 C C . GLU B 1 91 ? 13.055 -13.359 -12.922 1 98.75 91 GLU B C 1
ATOM 1539 O O . GLU B 1 91 ? 13.617 -12.578 -12.156 1 98.75 91 GLU B O 1
ATOM 1544 N N . CYS B 1 92 ? 11.805 -13.578 -12.969 1 98.75 92 CYS B N 1
ATOM 1545 C CA . CYS B 1 92 ? 10.93 -12.883 -12.031 1 98.75 92 CYS B CA 1
ATOM 1546 C C . CYS B 1 92 ? 11.273 -13.242 -10.594 1 98.75 92 CYS B C 1
ATOM 1548 O O . CYS B 1 92 ? 11.336 -12.367 -9.727 1 98.75 92 CYS B O 1
ATOM 1550 N N . ALA B 1 93 ? 11.453 -14.484 -10.359 1 98.88 93 ALA B N 1
ATOM 1551 C CA . ALA B 1 93 ? 11.852 -14.922 -9.023 1 98.88 93 ALA B CA 1
ATOM 1552 C C . ALA B 1 93 ? 13.117 -14.211 -8.57 1 98.88 93 ALA B C 1
ATOM 1554 O O . ALA B 1 93 ? 13.18 -13.695 -7.449 1 98.88 93 ALA B O 1
ATOM 1555 N N . ARG B 1 94 ? 14.078 -14.156 -9.391 1 98.69 94 ARG B N 1
ATOM 1556 C CA . ARG B 1 94 ? 15.344 -13.523 -9.062 1 98.69 94 ARG B CA 1
ATOM 1557 C C . ARG B 1 94 ? 15.148 -12.047 -8.719 1 98.69 94 ARG B C 1
ATOM 1559 O O . ARG B 1 94 ? 15.641 -11.578 -7.684 1 98.69 94 ARG B O 1
ATOM 1566 N N . VAL B 1 95 ? 14.461 -11.359 -9.555 1 98.81 95 VAL B N 1
ATOM 1567 C CA . VAL B 1 95 ? 14.266 -9.922 -9.383 1 98.81 95 VAL B CA 1
ATOM 1568 C C . VAL B 1 95 ? 13.453 -9.664 -8.109 1 98.81 95 VAL B C 1
ATOM 1570 O O . VAL B 1 95 ? 13.711 -8.703 -7.383 1 98.81 95 VAL B O 1
ATOM 1573 N N . CYS B 1 96 ? 12.516 -10.523 -7.848 1 98.88 96 CYS B N 1
ATOM 1574 C CA . CYS B 1 96 ? 11.68 -10.352 -6.66 1 98.88 96 CYS B CA 1
ATOM 1575 C C . CYS B 1 96 ? 12.484 -10.586 -5.391 1 98.88 96 CYS B C 1
ATOM 1577 O O . CYS B 1 96 ? 12.25 -9.938 -4.371 1 98.88 96 CYS B O 1
ATOM 1579 N N . VAL B 1 97 ? 13.375 -11.5 -5.418 1 98.88 97 VAL B N 1
ATOM 1580 C CA . VAL B 1 97 ? 14.242 -11.719 -4.27 1 98.88 97 VAL B CA 1
ATOM 1581 C C . VAL B 1 97 ? 15.078 -10.469 -4.004 1 98.88 97 VAL B C 1
ATOM 1583 O O . VAL B 1 97 ? 15.211 -10.039 -2.854 1 98.88 97 VAL B O 1
ATOM 1586 N N . GLU B 1 98 ? 15.602 -9.93 -5.027 1 98.62 98 GLU B N 1
ATOM 1587 C CA . GLU B 1 98 ? 16.375 -8.703 -4.898 1 98.62 98 GLU B CA 1
ATOM 1588 C C . GLU B 1 98 ? 15.539 -7.566 -4.336 1 98.62 98 GLU B C 1
ATOM 1590 O O . GLU B 1 98 ? 15.992 -6.828 -3.459 1 98.62 98 GLU B O 1
ATOM 1595 N N . CYS B 1 99 ? 14.43 -7.449 -4.863 1 98.75 99 CYS B N 1
ATOM 1596 C CA . CYS B 1 99 ? 13.531 -6.395 -4.414 1 98.75 99 CYS B CA 1
ATOM 1597 C C . CYS B 1 99 ? 13.133 -6.598 -2.955 1 98.75 99 CYS B C 1
ATOM 1599 O O . CYS B 1 99 ? 13.094 -5.641 -2.18 1 98.75 99 CYS B O 1
ATOM 1601 N N . ALA B 1 100 ? 12.836 -7.812 -2.609 1 98.81 100 ALA B N 1
ATOM 1602 C CA . ALA B 1 100 ? 12.484 -8.117 -1.223 1 98.81 100 ALA B CA 1
ATOM 1603 C C . ALA B 1 100 ? 13.617 -7.719 -0.276 1 98.81 100 ALA B C 1
ATOM 1605 O O . ALA B 1 100 ? 13.367 -7.145 0.788 1 98.81 100 ALA B O 1
ATOM 1606 N N . SER B 1 101 ? 14.75 -8.031 -0.655 1 98.56 101 SER B N 1
ATOM 1607 C CA . SER B 1 101 ? 15.922 -7.695 0.151 1 98.56 101 SER B CA 1
ATOM 1608 C C . SER B 1 101 ? 16.047 -6.188 0.346 1 98.56 101 SER B C 1
ATOM 1610 O O . SER B 1 101 ? 16.312 -5.719 1.455 1 98.56 101 SER B O 1
ATOM 1612 N N . MET B 1 102 ? 15.906 -5.465 -0.69 1 98.12 102 MET B N 1
ATOM 1613 C CA . MET B 1 102 ? 15.922 -4.004 -0.615 1 98.12 102 MET B CA 1
ATOM 1614 C C . MET B 1 102 ? 14.828 -3.496 0.312 1 98.12 102 MET B C 1
ATOM 1616 O O . MET B 1 102 ? 15.07 -2.623 1.148 1 98.12 102 MET B O 1
ATOM 1620 N N . CYS B 1 103 ? 13.641 -4.055 0.223 1 98.5 103 CYS B N 1
ATOM 1621 C CA . CYS B 1 103 ? 12.516 -3.635 1.052 1 98.5 103 CYS B CA 1
ATOM 1622 C C . CYS B 1 103 ? 12.781 -3.936 2.521 1 98.5 103 CYS B C 1
ATOM 1624 O O . CYS B 1 103 ? 12.406 -3.152 3.398 1 98.5 103 CYS B O 1
ATOM 1626 N N . ASP B 1 104 ? 13.375 -5.043 2.732 1 98.31 104 ASP B N 1
ATOM 1627 C CA . ASP B 1 104 ? 13.719 -5.387 4.109 1 98.31 104 ASP B CA 1
ATOM 1628 C C . ASP B 1 104 ? 14.648 -4.344 4.719 1 98.31 104 ASP B C 1
ATOM 1630 O O . ASP B 1 104 ? 14.523 -4.004 5.898 1 98.31 104 ASP B O 1
ATOM 1634 N N . ARG B 1 105 ? 15.555 -3.852 3.924 1 96.5 105 ARG B N 1
ATOM 1635 C CA . ARG B 1 105 ? 16.484 -2.832 4.398 1 96.5 105 ARG B CA 1
ATOM 1636 C C . ARG B 1 105 ? 15.758 -1.52 4.68 1 96.5 105 ARG B C 1
ATOM 1638 O O . ARG B 1 105 ? 16.062 -0.829 5.652 1 96.5 105 ARG B O 1
ATOM 1645 N N . LEU B 1 106 ? 14.82 -1.226 3.855 1 95.06 106 LEU B N 1
ATOM 1646 C CA . LEU B 1 106 ? 14.062 0.008 4.012 1 95.06 106 LEU B CA 1
ATOM 1647 C C . LEU B 1 106 ? 13.148 -0.066 5.234 1 95.06 106 LEU B C 1
ATOM 1649 O O . LEU B 1 106 ? 12.852 0.958 5.855 1 95.06 106 LEU B O 1
ATOM 1653 N N . ALA B 1 107 ? 12.695 -1.23 5.531 1 94.69 107 ALA B N 1
ATOM 1654 C CA . ALA B 1 107 ? 11.75 -1.419 6.625 1 94.69 107 ALA B CA 1
ATOM 1655 C C . ALA B 1 107 ? 12.453 -1.369 7.98 1 94.69 107 ALA B C 1
ATOM 1657 O O . ALA B 1 107 ? 11.805 -1.215 9.016 1 94.69 107 ALA B O 1
ATOM 1658 N N . ALA B 1 108 ? 13.789 -1.585 8.078 1 84.94 108 ALA B N 1
ATOM 1659 C CA . ALA B 1 108 ? 14.578 -1.618 9.305 1 84.94 108 ALA B CA 1
ATOM 1660 C C . ALA B 1 108 ? 14.82 -0.209 9.844 1 84.94 108 ALA B C 1
ATOM 1662 O O . ALA B 1 108 ? 14.875 0.753 9.078 1 84.94 108 ALA B O 1
#

Foldseek 3Di:
DLPCCPVLLVLLVVLLVLLVVLLVVLVVDPCNVVCVQLNVLSVVLNVLSVVLSVCSNVVHPCSLVSLVVNLVSLQSNLVSLCVDPDPSSPVSNVSSNVSSVVSVVSND/DLPCCPVLLVLLVVLLVLLVVLLVVLVVDPCNVLCVQLNVLSVVLNVLSVVLSVCSNVVHPCSLVSLVVNLVSLQVNLVSLCVDPDPSSPVSNVSSNVSSVVSVVSND

Sequence (216 aa):
MHRIYANELETLRDCVETCNYCLESCLEEHDVKMMVDCIRLDRECAAICSFLAEAMTRDSAFVPELARACAVVCKACAQECEKHKHAHCQECARVCVECASMCDRLAAMHRIYANELETLRDCVETCNYCLESCLEEHDVKMMVDCIRLDRECAAICSFLAEAMTRDSAFVPELARACAVVCKACAQECEKHKHAHCQECARVCVECASMCDRLAA

Nearest PDB structures (foldseek):
  6wkt-assembly1_A  TM=9.589E-01  e=2.974E-07  Bacillus subtilis subsp. subtilis str. 168
  5fig-assembly2_F-2  TM=9.724E-01  e=9.683E-07  Bacillus subtilis
  5fig-assembly2_E-2  TM=9.816E-01  e=1.537E-06  Bacillus subtilis
  5fig-assembly1_D  TM=9.647E-01  e=1.088E-04  Bacillus subtilis
  5fje-assembly1_A  TM=9.137E-01  e=9.818E-05  Methylosinus trichosporium OB3b

Solvent-accessible surface area (backbone atoms only — not comparable to full-atom values): 10482 Å² total; per-residue (Å²): 133,78,76,79,48,62,68,59,45,50,43,34,50,51,34,27,52,37,21,50,49,28,29,54,52,41,68,69,41,92,64,36,79,82,32,49,66,46,36,52,32,22,52,54,31,24,51,44,32,49,50,47,45,52,38,52,77,66,62,45,94,51,48,31,48,43,21,45,38,35,20,55,41,19,44,53,30,16,60,52,20,55,75,40,87,49,66,53,31,40,52,30,16,53,43,19,46,53,41,18,53,53,20,50,59,52,40,102,133,78,77,80,47,61,70,59,45,50,44,34,49,49,33,27,52,36,20,49,50,28,29,54,53,41,69,68,40,91,64,37,80,82,32,48,67,46,35,54,32,21,52,52,32,24,51,42,33,50,51,46,44,53,38,53,76,66,63,44,92,53,50,31,48,45,21,44,37,35,20,55,42,20,44,52,31,17,58,50,19,56,75,40,85,48,66,53,29,40,52,31,16,53,43,20,46,53,40,18,53,53,19,49,59,53,39,103

Organism: NCBI:txid1345023

Secondary structure (DSSP, 8-state):
-----HHHHHHHHHHHHHHHHHHHHHHTSS-GGGGHHHHHHHHHHHHHHHHHHHHHHTT-TTHHHHHHHHHHHHHHHHHHHHT--SHHHHHHHHHHHHHHHHHHHHH-/-----HHHHHHHHHHHHHHHHHHHHHHTSS-GGGGHHHHHHHHHHHHHHHHHHHHHHTT-TTHHHHHHHHHHHHHHHHHHHHT--SHHHHHHHHHHHHHHHHHHHHH-